Protein AF-A0A4Y7QEL9-F1 (afdb_monomer)

Mean predicted aligned error: 18.75 Å

InterPro domains:
  IPR011990 Tetratricopeptide-like helical domain superfamily [G3DSA:1.25.40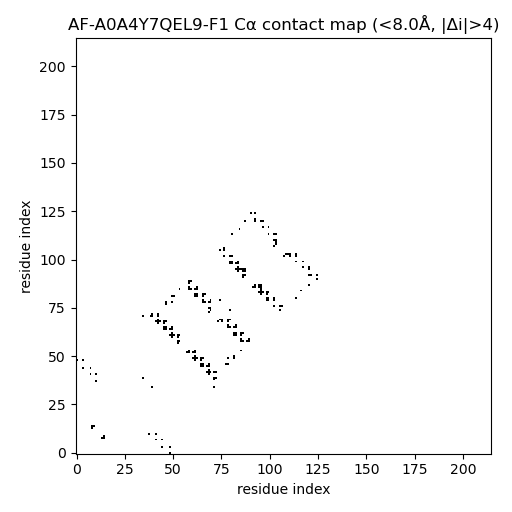.10] (1-140)
  IPR011990 Tetratricopeptide-like helical domain superfamily [SSF48452] (32-128)
  IPR019734 Tetratricopeptide repeat [PS50005] (43-76)
  IPR019734 Tetratricopeptide repeat [SM00028] (43-76)
  IPR019734 Tetratricopeptide repeat [SM00028] (77-110)
  IPR050754 Peptidyl-prolyl cis-trans isomerase FKBP4/5/8-like [PTHR46512] (2-151)

Solvent-accessible surface area (backbone atoms only — not comparable to full-atom values): 14065 Å² total; per-residue (Å²): 113,68,66,61,54,50,53,54,35,55,77,70,69,70,66,95,82,74,83,87,72,82,88,76,81,91,83,76,80,86,68,87,72,72,81,44,74,65,51,58,51,48,26,53,50,26,42,53,50,20,53,56,27,52,78,69,68,39,36,70,59,18,38,56,26,19,51,56,18,36,74,69,37,80,78,46,63,70,33,39,49,52,30,17,53,29,29,38,75,71,66,41,49,72,61,12,50,51,41,40,51,55,37,32,75,75,38,64,87,53,30,69,65,49,50,54,52,50,51,53,43,52,52,52,51,52,51,53,48,52,52,49,53,51,52,50,51,52,52,56,53,55,52,53,54,70,76,54,75,87,80,86,79,84,83,89,83,84,87,86,89,90,85,85,89,90,86,86,87,87,81,91,83,84,91,77,89,86,90,82,85,83,87,79,88,78,85,88,81,87,82,85,84,82,87,80,90,77,91,84,88,87,89,86,90,85,88,80,87,83,88,84,86,87,134

Radius of gyration: 33.24 Å; Cα contacts (8 Å, |Δi|>4): 121; chains: 1; bounding box: 112×67×90 Å

Nearest PDB structures (foldseek):
  1ihg-assembly1_A  TM=9.458E-01  e=4.425E-05  Bos taurus
  1kt1-assembly1_A  TM=7.837E-01  e=1.335E-05  Saimiri boliviensis
  8ffv-assembly1_D  TM=6.930E-01  e=2.768E-05  Homo sapiens
  3rkv-assembly1_A  TM=8.363E-01  e=2.344E-04  Caenorhabditis elegans
  1p5q-assembly1_A  TM=6.653E-01  e=4.911E-05  Homo sapiens

pLDDT: mean 71.26, std 22.73, range [32.03, 96.25]

Organism: NCBI:txid50990

Sequence (215 aa):
MRCYHESLLYFRGVHKTQPMAPSVPEGTTPPEKKKTELEELMEKVYSNLSMCHMKKKNWERVIECTDRALGINPNNEKAIFRKGKAQGELGFFEKAEKTLKEAIEKHPAEAPAINQELERIRQKEKEVKKKHDSKMRGFLSREKDILQPESKASHSDTAPAEKPEPAKIEEVGSDNEEDKSPVKETKHEEAKIEEVDDDDEKDAPGSSSKSAIPV

Foldseek 3Di:
DVVLVVLVCVLVVNDDDDPDDDDDDDDDDDDPDPLPVSLVVLLVSLLVVLVVCVVVLVLVSNLVSLVSSCVSPVLPLSSLLSNLLSCLSVVVLVVSLVSLVVSCVSPVPCNVVSVVSNVVSVVVNVVVVVVVVVVVVVVVVVVVCVVPVPDDDDDDDDDDDDDDDDDDDDDDDDDDDDDDDDDDDDDDDDDDDDDDDDDDDDDDDDDDDDDDDDD

Structure (mmCIF, N/CA/C/O backbone):
data_AF-A0A4Y7QEL9-F1
#
_entry.id   AF-A0A4Y7QEL9-F1
#
loop_
_atom_site.group_PDB
_atom_site.id
_atom_site.type_symbol
_atom_site.label_atom_id
_atom_site.label_alt_id
_atom_site.label_comp_id
_atom_site.label_asym_id
_atom_site.label_entity_id
_atom_site.label_seq_id
_atom_site.pdbx_PDB_ins_code
_atom_site.Cartn_x
_atom_site.Cartn_y
_atom_site.Cartn_z
_atom_site.occupancy
_atom_site.B_iso_or_equiv
_atom_site.auth_seq_id
_atom_site.auth_comp_id
_atom_site.auth_asym_id
_atom_site.auth_atom_id
_atom_site.pdbx_PDB_model_num
ATOM 1 N N . MET A 1 1 ? -2.674 11.970 -16.503 1.00 67.50 1 MET A N 1
ATOM 2 C CA . MET A 1 1 ? -3.061 10.540 -16.624 1.00 67.50 1 MET A CA 1
ATOM 3 C C . MET A 1 1 ? -3.026 10.023 -18.060 1.00 67.50 1 MET A C 1
ATOM 5 O O . MET A 1 1 ? -2.579 8.899 -18.233 1.00 67.50 1 MET A O 1
ATOM 9 N N . ARG A 1 2 ? -3.439 10.805 -19.07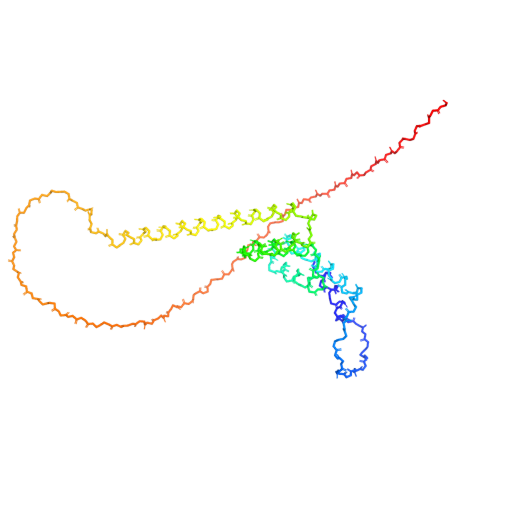6 1.00 74.44 2 ARG A N 1
ATOM 10 C CA . ARG A 1 2 ? -3.381 10.380 -20.491 1.00 74.44 2 ARG A CA 1
ATOM 11 C C . ARG A 1 2 ? -1.964 9.986 -20.942 1.00 74.44 2 ARG A C 1
ATOM 13 O O . ARG A 1 2 ? -1.805 8.904 -21.484 1.00 74.44 2 ARG A O 1
ATOM 20 N N . CYS A 1 3 ? -0.943 10.764 -20.572 1.00 72.44 3 CYS A N 1
ATOM 21 C CA . CYS A 1 3 ? 0.448 10.488 -20.956 1.00 72.44 3 CYS A CA 1
ATOM 22 C C . CYS A 1 3 ? 0.976 9.143 -20.423 1.00 72.44 3 CYS A C 1
ATOM 24 O O . CYS A 1 3 ? 1.604 8.407 -21.166 1.00 72.44 3 CYS A O 1
ATOM 26 N N . TYR A 1 4 ? 0.668 8.767 -19.172 1.00 78.75 4 TYR A N 1
ATOM 27 C CA . TYR A 1 4 ? 1.084 7.465 -18.622 1.00 78.75 4 TYR A CA 1
ATOM 28 C C . TYR A 1 4 ? 0.407 6.288 -19.326 1.00 78.75 4 TYR A C 1
ATOM 30 O O . TYR A 1 4 ? 1.036 5.260 -19.552 1.00 78.75 4 TYR A O 1
ATOM 38 N N . HIS A 1 5 ? -0.876 6.432 -19.665 1.00 76.88 5 HIS A N 1
ATOM 39 C CA . HIS A 1 5 ? -1.593 5.412 -20.421 1.00 76.88 5 HIS A CA 1
ATOM 40 C C . HIS A 1 5 ? -0.990 5.243 -21.818 1.00 76.88 5 HIS A C 1
ATOM 42 O O . HIS A 1 5 ? -0.735 4.118 -22.230 1.00 76.88 5 HIS A O 1
ATOM 48 N N . GLU A 1 6 ? -0.685 6.349 -22.495 1.00 76.12 6 GLU A N 1
ATOM 49 C CA . GLU A 1 6 ? -0.022 6.341 -23.798 1.00 76.12 6 GLU A CA 1
ATOM 50 C C . GLU A 1 6 ? 1.367 5.691 -23.722 1.00 76.12 6 GLU A C 1
ATOM 52 O O . GLU A 1 6 ? 1.647 4.772 -24.485 1.00 76.12 6 GLU A O 1
ATOM 57 N N . SER A 1 7 ? 2.199 6.056 -22.736 1.00 76.75 7 SER A N 1
ATOM 58 C CA . SER A 1 7 ? 3.502 5.413 -22.498 1.00 76.75 7 SER A CA 1
ATOM 59 C C . SER A 1 7 ? 3.374 3.898 -22.314 1.00 76.75 7 SER A C 1
ATOM 61 O O . SER A 1 7 ? 4.128 3.137 -22.913 1.00 76.75 7 SER A O 1
ATOM 63 N N . LEU A 1 8 ? 2.385 3.437 -21.541 1.00 79.00 8 LEU A N 1
ATOM 64 C CA . LEU A 1 8 ? 2.128 2.005 -21.365 1.00 79.00 8 LEU A CA 1
ATOM 65 C C . LEU A 1 8 ? 1.663 1.321 -22.658 1.00 79.00 8 LEU A C 1
ATOM 67 O O . LEU A 1 8 ? 1.984 0.152 -22.863 1.00 79.00 8 LEU A O 1
ATOM 71 N N . LEU A 1 9 ? 0.923 2.018 -23.525 1.00 76.19 9 LEU A N 1
ATOM 72 C CA . LEU A 1 9 ? 0.535 1.505 -24.841 1.00 76.19 9 LEU A CA 1
ATOM 73 C C . LEU A 1 9 ? 1.734 1.402 -25.789 1.00 76.19 9 LEU A C 1
ATOM 75 O O . LEU A 1 9 ? 1.837 0.397 -26.492 1.00 76.19 9 LEU A O 1
ATOM 79 N N . TYR A 1 10 ? 2.656 2.372 -25.774 1.00 73.38 10 TYR A N 1
ATOM 80 C CA . TYR A 1 10 ? 3.913 2.290 -26.530 1.00 73.38 10 TYR A CA 1
ATOM 81 C C . TYR A 1 10 ? 4.748 1.096 -26.080 1.00 73.38 10 TYR A C 1
ATOM 83 O O . TYR A 1 10 ? 5.203 0.316 -26.911 1.00 73.38 10 TYR A O 1
ATOM 91 N N . PHE A 1 11 ? 4.873 0.887 -24.769 1.00 72.56 11 PHE A N 1
ATOM 92 C CA . PHE A 1 11 ? 5.611 -0.256 -24.234 1.00 72.56 11 PHE A CA 1
ATOM 93 C C . PHE A 1 11 ? 4.941 -1.606 -24.521 1.00 72.56 11 PHE A C 1
ATOM 95 O O . PHE A 1 11 ? 5.620 -2.622 -24.611 1.00 72.56 11 PHE A O 1
ATOM 102 N N . ARG A 1 12 ? 3.615 -1.625 -24.708 1.00 72.56 12 ARG A N 1
ATOM 103 C CA . ARG A 1 12 ? 2.858 -2.809 -25.148 1.00 72.56 12 ARG A CA 1
ATOM 104 C C . ARG A 1 12 ? 2.785 -2.961 -26.674 1.00 72.56 12 ARG A C 1
ATOM 106 O O . ARG A 1 12 ? 2.207 -3.938 -27.136 1.00 72.56 12 ARG A O 1
ATOM 113 N N . GLY A 1 13 ? 3.347 -2.022 -27.441 1.00 71.69 13 GLY A N 1
ATOM 114 C CA . GLY A 1 13 ? 3.420 -2.077 -28.904 1.00 71.69 13 GLY A CA 1
ATOM 115 C C . GLY A 1 13 ? 2.126 -1.723 -29.652 1.00 71.69 13 GLY A C 1
ATOM 116 O O . GLY A 1 13 ? 1.961 -2.142 -30.790 1.00 71.69 13 GLY A O 1
ATOM 117 N N . VAL A 1 14 ? 1.188 -0.983 -29.043 1.00 63.25 14 VAL A N 1
ATOM 118 C CA . VAL A 1 14 ? -0.194 -0.842 -29.567 1.00 63.25 14 VAL A CA 1
ATOM 119 C C . VAL A 1 14 ? -0.449 0.453 -30.367 1.00 63.25 14 VAL A C 1
ATOM 121 O O . VAL A 1 14 ? -1.546 0.640 -30.890 1.00 63.25 14 VAL A O 1
ATOM 124 N N . HIS A 1 15 ? 0.513 1.371 -30.521 1.00 54.62 15 HIS A N 1
ATOM 125 C CA . HIS A 1 15 ? 0.230 2.649 -31.199 1.00 54.62 15 HIS A CA 1
ATOM 126 C C . HIS A 1 15 ? 0.423 2.625 -32.729 1.00 54.62 15 HIS A C 1
ATOM 128 O O . HIS A 1 15 ? 1.399 2.095 -33.257 1.00 54.62 15 HIS A O 1
ATOM 134 N N . LYS A 1 16 ? -0.550 3.228 -33.432 1.00 58.78 16 LYS A N 1
ATOM 135 C CA . LYS A 1 16 ? -0.689 3.341 -34.895 1.00 58.78 16 LYS A CA 1
ATOM 136 C C . LYS A 1 16 ? 0.549 3.964 -35.555 1.00 58.78 16 LYS A C 1
ATOM 138 O O . LYS A 1 16 ? 0.694 5.175 -35.496 1.00 58.78 16 LYS A O 1
ATOM 143 N N . THR A 1 17 ? 1.376 3.121 -36.176 1.00 51.66 17 THR A N 1
ATOM 144 C CA . THR A 1 17 ? 1.962 3.196 -37.537 1.00 51.66 17 THR A CA 1
ATOM 145 C C . THR A 1 17 ? 3.200 2.293 -37.585 1.00 51.66 17 THR A C 1
ATOM 147 O O . THR A 1 17 ? 4.325 2.755 -37.421 1.00 51.66 17 THR A O 1
ATOM 150 N N . GLN A 1 18 ? 2.999 1.000 -37.836 1.00 47.41 18 GLN A N 1
ATOM 151 C CA . GLN A 1 18 ? 3.997 0.142 -38.479 1.00 47.41 18 GLN A CA 1
ATOM 152 C C . GLN A 1 18 ? 3.262 -0.782 -39.461 1.00 47.41 18 GLN A C 1
ATOM 154 O O . GLN A 1 18 ? 2.186 -1.279 -39.115 1.00 47.41 18 GLN A O 1
ATOM 159 N N . PRO A 1 19 ? 3.771 -0.977 -40.692 1.00 49.28 19 PRO A N 1
ATOM 160 C CA . PRO A 1 19 ? 3.176 -1.919 -41.629 1.00 49.28 19 PRO A CA 1
ATOM 161 C C . PRO A 1 19 ? 3.280 -3.333 -41.050 1.00 49.28 19 PRO A C 1
ATOM 163 O O . PRO A 1 19 ? 4.302 -3.696 -40.471 1.00 49.28 19 PRO A O 1
ATOM 166 N N . MET A 1 20 ? 2.203 -4.108 -41.190 1.00 47.19 20 MET A N 1
ATOM 167 C CA . MET A 1 20 ? 2.120 -5.499 -40.742 1.00 47.19 20 MET A CA 1
ATOM 168 C C . MET A 1 20 ? 3.315 -6.299 -41.278 1.00 47.19 20 MET A C 1
ATOM 170 O O . MET A 1 20 ? 3.403 -6.562 -42.476 1.00 47.19 20 MET A O 1
ATOM 174 N N . ALA A 1 21 ? 4.228 -6.688 -40.389 1.00 53.06 21 ALA A N 1
ATOM 175 C CA . ALA A 1 21 ? 5.194 -7.741 -40.665 1.00 53.06 21 ALA A CA 1
ATOM 176 C C . ALA A 1 21 ? 4.498 -9.109 -40.503 1.00 53.06 21 ALA A C 1
ATOM 178 O O . ALA A 1 21 ? 3.613 -9.240 -39.650 1.00 53.06 21 ALA A O 1
ATOM 179 N N . PRO A 1 22 ? 4.838 -10.114 -41.329 1.00 51.66 22 PRO A N 1
ATOM 180 C CA . PRO A 1 22 ? 4.105 -11.371 -41.389 1.00 51.66 22 PRO A CA 1
ATOM 181 C C . PRO A 1 22 ? 4.234 -12.180 -40.094 1.00 51.66 22 PRO A C 1
ATOM 183 O O . PRO A 1 22 ? 5.268 -12.181 -39.427 1.00 51.66 22 PRO A O 1
ATOM 186 N N . SER A 1 23 ? 3.146 -12.878 -39.776 1.00 54.81 23 SER A N 1
ATOM 187 C CA . SER A 1 23 ? 2.957 -13.767 -38.631 1.00 54.81 23 SER A CA 1
ATOM 188 C C . SER A 1 23 ? 4.101 -14.771 -38.467 1.00 54.81 23 SER A C 1
ATOM 190 O O . SER A 1 23 ? 4.283 -15.656 -39.305 1.00 54.81 23 SER A O 1
ATOM 192 N N . VAL A 1 24 ? 4.827 -14.663 -37.356 1.00 53.09 24 VAL A N 1
ATOM 193 C CA . VAL A 1 24 ? 5.752 -15.698 -36.878 1.00 53.09 24 VAL A CA 1
ATOM 194 C C . VAL A 1 24 ? 4.934 -16.714 -36.063 1.00 53.09 24 VAL A C 1
ATOM 196 O O . VAL A 1 24 ? 4.106 -16.281 -35.257 1.00 53.09 24 VAL A O 1
ATOM 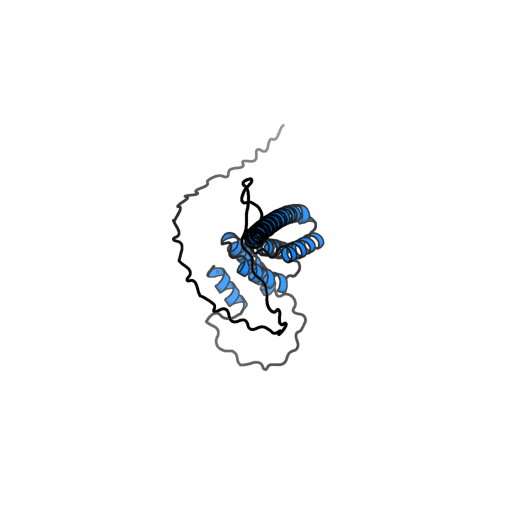199 N N . PRO A 1 25 ? 5.094 -18.034 -36.276 1.00 49.06 25 PRO A N 1
ATOM 200 C CA . PRO A 1 25 ? 4.234 -19.039 -35.661 1.00 49.06 25 PRO A CA 1
ATOM 201 C C . PRO A 1 25 ? 4.492 -19.183 -34.157 1.00 49.06 25 PRO A C 1
ATOM 203 O O . PRO A 1 25 ? 5.627 -19.102 -33.684 1.00 49.06 25 PRO A O 1
ATOM 206 N N . GLU A 1 26 ? 3.404 -19.422 -33.424 1.00 48.41 26 GLU A N 1
ATOM 207 C CA . GLU A 1 26 ? 3.377 -19.798 -32.013 1.00 48.41 26 GLU A CA 1
ATOM 208 C C . GLU A 1 26 ? 4.255 -21.025 -31.753 1.00 48.41 26 GLU A C 1
ATOM 210 O O . GLU A 1 26 ? 4.076 -22.079 -32.361 1.00 48.41 26 GLU A O 1
ATOM 215 N N . GLY A 1 27 ? 5.194 -20.893 -30.817 1.00 53.03 27 GLY A N 1
ATOM 216 C CA . GLY A 1 27 ? 6.022 -22.014 -30.385 1.00 53.03 27 GLY A CA 1
ATOM 217 C C . GLY A 1 27 ? 7.409 -21.602 -29.925 1.00 53.03 27 GLY A C 1
ATOM 218 O O . GLY A 1 27 ? 8.397 -22.010 -30.519 1.00 53.03 27 GLY A O 1
ATOM 219 N N . THR A 1 28 ? 7.510 -20.823 -28.849 1.00 37.41 28 THR A N 1
ATOM 220 C CA . THR A 1 28 ? 8.734 -20.795 -28.036 1.00 37.41 28 THR A CA 1
ATOM 221 C C . THR A 1 28 ? 8.368 -20.652 -26.562 1.00 37.41 28 THR A C 1
ATOM 223 O O . THR A 1 28 ? 7.769 -19.676 -26.120 1.00 37.41 28 THR A O 1
ATOM 226 N N . THR A 1 29 ? 8.709 -21.699 -25.817 1.00 48.06 29 THR A N 1
ATOM 227 C CA . THR A 1 29 ? 8.782 -21.779 -24.353 1.00 48.06 29 THR A CA 1
ATOM 228 C C . THR A 1 29 ? 9.433 -20.531 -23.749 1.00 48.06 29 THR A C 1
ATOM 230 O O . THR A 1 29 ? 10.351 -20.014 -24.383 1.00 48.06 29 THR A O 1
ATOM 233 N N . PRO A 1 30 ? 9.054 -20.063 -22.541 1.00 46.75 30 PRO A N 1
ATOM 234 C CA . PRO A 1 30 ? 9.591 -18.822 -21.988 1.00 46.75 30 PRO A CA 1
ATOM 235 C C . PRO A 1 30 ? 11.090 -18.985 -21.689 1.00 46.75 30 PRO A C 1
ATOM 237 O O . PRO A 1 30 ? 11.429 -19.747 -20.782 1.00 46.75 30 PRO A O 1
ATOM 240 N N . PRO A 1 31 ? 12.007 -18.301 -22.397 1.00 47.09 31 PRO A N 1
ATOM 241 C CA . PRO A 1 31 ? 13.353 -18.142 -21.874 1.00 47.09 31 PRO A CA 1
ATOM 242 C C . PRO A 1 31 ? 13.271 -17.162 -20.696 1.00 47.09 31 PRO A C 1
ATOM 244 O O . PRO A 1 31 ? 12.486 -16.211 -20.752 1.00 47.09 31 PRO A O 1
ATOM 247 N N . GLU A 1 32 ? 14.043 -17.382 -19.628 1.00 52.06 32 GLU A N 1
ATOM 248 C CA . GLU A 1 32 ? 14.203 -16.410 -18.538 1.00 52.06 32 GLU A CA 1
ATOM 249 C C . GLU A 1 32 ? 14.484 -15.029 -19.141 1.00 52.06 32 GLU A C 1
ATOM 251 O O . GLU A 1 32 ? 15.550 -14.767 -19.707 1.00 52.06 32 GLU A O 1
ATOM 256 N N . LYS A 1 33 ? 13.473 -14.158 -19.099 1.00 56.53 33 LYS A N 1
ATOM 257 C CA . LYS A 1 33 ? 13.547 -12.836 -19.704 1.00 56.53 33 LYS A CA 1
ATOM 25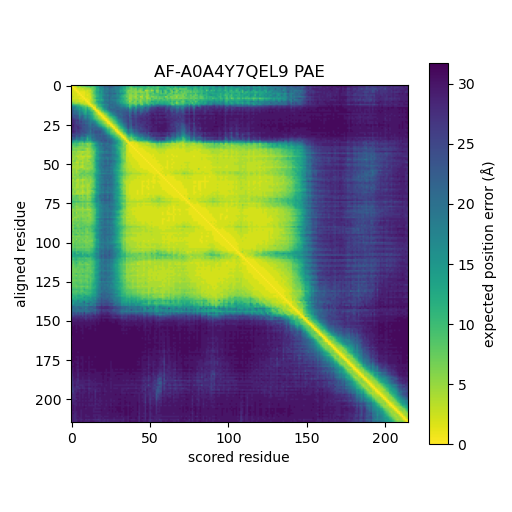8 C C . LYS A 1 33 ? 14.562 -12.043 -18.899 1.00 56.53 33 LYS A C 1
ATOM 260 O O . LYS A 1 33 ? 14.295 -11.665 -17.760 1.00 56.53 33 LYS A O 1
ATOM 265 N N . LYS A 1 34 ? 15.729 -11.773 -19.490 1.00 53.16 34 LYS A N 1
ATOM 266 C CA . LYS A 1 34 ? 16.561 -10.647 -19.059 1.00 53.16 34 LYS A CA 1
ATOM 267 C C . LYS A 1 34 ? 15.622 -9.450 -18.971 1.00 53.16 34 LYS A C 1
ATOM 269 O O . LYS A 1 34 ? 15.007 -9.119 -19.990 1.00 53.16 34 LYS A O 1
ATOM 274 N N . LYS A 1 35 ? 15.469 -8.872 -17.772 1.00 58.44 35 LYS A N 1
ATOM 275 C CA . LYS A 1 35 ? 14.627 -7.688 -17.582 1.00 58.44 35 LYS A CA 1
ATOM 276 C C . LYS A 1 35 ? 15.064 -6.672 -18.613 1.00 58.44 35 LYS A C 1
ATOM 278 O O . LYS A 1 35 ? 16.207 -6.223 -18.609 1.00 58.44 35 LYS A O 1
ATOM 283 N N . THR A 1 36 ? 14.205 -6.449 -19.593 1.00 74.81 36 THR A N 1
ATOM 284 C CA . THR A 1 36 ? 14.554 -5.577 -20.708 1.00 74.81 36 THR A CA 1
ATOM 285 C C . THR A 1 36 ? 14.526 -4.153 -20.159 1.00 74.81 36 THR A C 1
ATOM 287 O O . THR A 1 36 ? 13.714 -3.871 -19.280 1.00 74.81 36 THR A O 1
ATOM 290 N N . GLU A 1 37 ? 15.359 -3.239 -20.657 1.00 75.25 37 GLU A N 1
ATOM 291 C CA . GLU A 1 37 ? 15.331 -1.817 -20.247 1.00 75.25 37 GLU A CA 1
ATOM 292 C C . GLU A 1 37 ? 13.900 -1.237 -20.277 1.00 75.25 37 GLU A C 1
ATOM 294 O O . GLU A 1 37 ? 13.505 -0.411 -19.454 1.00 75.25 37 GLU A O 1
ATOM 299 N N . LEU A 1 38 ? 13.085 -1.763 -21.196 1.00 78.50 38 LEU A N 1
ATOM 300 C CA . LEU A 1 38 ? 11.653 -1.536 -21.304 1.00 78.50 38 LEU A CA 1
ATOM 301 C C . LEU A 1 38 ? 10.862 -1.907 -20.038 1.00 78.50 38 LEU A C 1
ATOM 303 O O . LEU A 1 38 ? 10.038 -1.121 -19.578 1.00 78.50 38 LEU A O 1
ATOM 307 N N . GLU A 1 39 ? 11.089 -3.091 -19.473 1.00 82.69 39 GLU A N 1
ATOM 308 C CA . GLU A 1 39 ? 10.408 -3.564 -18.266 1.00 82.69 39 GLU A CA 1
ATOM 309 C C . GLU A 1 39 ? 10.802 -2.709 -17.055 1.00 82.69 39 GLU A C 1
ATOM 311 O O . GLU A 1 39 ? 9.940 -2.300 -16.278 1.00 82.69 39 GLU A O 1
ATOM 316 N N . GLU A 1 40 ? 12.077 -2.339 -16.934 1.00 85.06 40 GLU A N 1
ATOM 317 C CA . GLU A 1 40 ? 12.529 -1.416 -15.887 1.00 85.06 40 GLU A CA 1
ATOM 318 C C . GLU A 1 40 ? 11.872 -0.035 -16.009 1.00 85.06 40 GLU A C 1
ATOM 320 O O . GLU A 1 40 ? 11.473 0.572 -15.012 1.00 85.06 40 GLU A O 1
ATOM 325 N N . LEU A 1 41 ? 11.709 0.475 -17.232 1.00 86.81 41 LEU A N 1
ATOM 326 C CA . LEU A 1 41 ? 11.014 1.738 -17.459 1.00 86.81 41 LEU A CA 1
ATOM 327 C C . LEU A 1 41 ? 9.510 1.621 -17.171 1.00 86.81 41 LEU A C 1
ATOM 329 O O . LEU A 1 41 ? 8.921 2.528 -16.577 1.00 86.81 41 LEU A O 1
ATOM 333 N N . MET A 1 42 ? 8.891 0.492 -17.527 1.00 87.69 42 MET A N 1
ATOM 334 C CA . MET A 1 42 ? 7.500 0.189 -17.186 1.00 87.69 42 MET A CA 1
ATOM 335 C C . MET A 1 42 ? 7.286 0.157 -15.672 1.00 87.69 42 MET A C 1
ATOM 337 O O . MET A 1 42 ? 6.303 0.717 -15.188 1.00 87.69 42 MET A O 1
ATOM 341 N N . GLU A 1 43 ? 8.200 -0.450 -14.917 1.00 90.81 43 GLU A N 1
ATOM 342 C CA . GLU A 1 43 ? 8.162 -0.473 -13.455 1.00 90.81 43 GLU A CA 1
ATOM 343 C C . GLU A 1 43 ? 8.165 0.944 -12.866 1.00 90.81 43 GLU A C 1
ATOM 345 O O . GLU A 1 43 ? 7.289 1.281 -12.060 1.00 90.81 43 GLU A O 1
ATOM 350 N N . LYS A 1 44 ? 9.060 1.815 -13.346 1.00 90.94 44 LYS A N 1
ATOM 351 C CA . LYS A 1 44 ? 9.115 3.226 -12.935 1.00 90.94 44 LYS A CA 1
ATOM 352 C C . LYS A 1 44 ? 7.821 3.963 -13.273 1.00 90.94 44 LYS A C 1
ATOM 354 O O . LYS A 1 44 ? 7.307 4.719 -12.446 1.00 90.94 44 LYS A O 1
ATOM 359 N N . VAL A 1 45 ? 7.257 3.721 -14.458 1.00 91.56 45 VAL A N 1
ATOM 360 C CA . VAL A 1 45 ? 5.981 4.316 -14.878 1.00 91.56 45 VAL A CA 1
ATOM 361 C C . VAL A 1 45 ? 4.830 3.865 -13.982 1.00 91.56 45 VAL A C 1
ATOM 363 O O . VAL A 1 45 ? 4.084 4.716 -13.499 1.00 91.56 45 VAL A O 1
ATOM 366 N N . TYR A 1 46 ? 4.698 2.569 -13.693 1.00 94.06 46 TYR A N 1
ATOM 367 C CA . TYR A 1 46 ? 3.670 2.068 -12.776 1.00 94.06 46 TYR A CA 1
ATOM 368 C C . TYR A 1 46 ? 3.857 2.598 -11.352 1.00 94.06 46 TYR A C 1
ATOM 370 O O . TYR A 1 46 ? 2.883 2.982 -10.699 1.00 94.06 46 TYR A O 1
ATOM 378 N N . SER A 1 47 ? 5.105 2.699 -10.891 1.00 93.88 47 SER A N 1
ATOM 379 C CA . SER A 1 47 ? 5.447 3.304 -9.606 1.00 93.88 47 SER A CA 1
ATOM 380 C C . SER A 1 47 ? 4.977 4.765 -9.550 1.00 93.88 47 SER A C 1
ATOM 382 O O . SER A 1 47 ? 4.234 5.141 -8.642 1.00 93.88 47 SER A O 1
ATOM 384 N N . ASN A 1 48 ? 5.289 5.583 -10.554 1.00 93.12 48 ASN A N 1
ATOM 385 C CA . ASN A 1 48 ? 4.851 6.982 -10.606 1.00 93.12 48 ASN A CA 1
ATOM 386 C C . ASN A 1 48 ? 3.328 7.118 -10.753 1.00 93.12 48 ASN A C 1
ATOM 388 O O . ASN A 1 48 ? 2.707 7.940 -10.075 1.00 93.12 48 ASN A O 1
ATOM 392 N N . LEU A 1 49 ? 2.702 6.264 -11.565 1.00 94.06 49 LEU A N 1
ATOM 393 C CA . LEU A 1 49 ? 1.253 6.228 -11.743 1.00 94.06 49 LEU A CA 1
ATOM 394 C C . LEU A 1 49 ? 0.526 5.897 -10.431 1.00 94.06 49 LEU A C 1
ATOM 396 O O . LEU A 1 49 ? -0.480 6.533 -10.109 1.00 94.06 49 LEU A O 1
ATOM 400 N N . SER A 1 50 ? 1.066 4.969 -9.632 1.00 94.81 50 SER A N 1
ATOM 401 C CA . SER A 1 50 ? 0.528 4.650 -8.305 1.00 94.81 50 SER A CA 1
ATOM 402 C C . SER A 1 50 ? 0.533 5.876 -7.384 1.00 94.81 50 SER A C 1
ATOM 404 O O . SER A 1 50 ? -0.457 6.146 -6.708 1.00 94.81 50 SER A O 1
ATOM 406 N N . MET A 1 51 ? 1.586 6.699 -7.429 1.00 93.69 51 MET A N 1
ATOM 407 C CA . MET A 1 51 ? 1.671 7.934 -6.645 1.00 93.69 51 MET A CA 1
ATOM 408 C C . MET A 1 51 ? 0.638 8.973 -7.098 1.00 93.69 51 MET A C 1
ATOM 410 O O . MET A 1 51 ? 0.021 9.637 -6.264 1.00 93.69 51 MET A O 1
ATOM 414 N N . CYS A 1 52 ? 0.391 9.087 -8.406 1.00 94.25 52 CYS A N 1
ATOM 415 C CA . CYS A 1 52 ? -0.696 9.918 -8.921 1.00 94.25 52 CYS A CA 1
ATOM 416 C C . CYS A 1 52 ? -2.059 9.437 -8.406 1.00 94.25 52 CYS A C 1
ATOM 418 O O . CYS A 1 52 ? -2.872 10.254 -7.982 1.00 94.25 52 CYS A O 1
ATOM 420 N N . HIS A 1 53 ? -2.312 8.126 -8.399 1.00 94.94 53 HIS A N 1
ATOM 421 C CA . HIS A 1 53 ? -3.556 7.570 -7.861 1.00 94.94 53 HIS A CA 1
ATOM 422 C C . HIS A 1 53 ? -3.702 7.763 -6.349 1.00 94.94 53 HIS A C 1
ATOM 424 O O . HIS A 1 53 ? -4.810 8.047 -5.900 1.00 94.94 53 HIS A O 1
ATOM 430 N N . MET A 1 54 ? -2.606 7.711 -5.585 1.00 94.50 54 MET A N 1
ATOM 431 C CA . MET A 1 54 ? -2.620 8.023 -4.153 1.00 94.50 54 MET A CA 1
ATOM 432 C C . MET A 1 54 ? -3.063 9.460 -3.881 1.00 94.50 54 MET A C 1
ATOM 434 O O . MET A 1 54 ? -3.899 9.681 -3.011 1.00 94.50 54 MET A O 1
ATOM 438 N N . LYS A 1 55 ? -2.558 10.437 -4.650 1.00 93.75 55 LYS A N 1
ATOM 439 C CA . LYS A 1 55 ? -2.994 11.841 -4.524 1.00 93.75 55 LYS A CA 1
ATOM 440 C C . LYS A 1 55 ? -4.487 12.004 -4.818 1.00 93.75 55 LYS A C 1
ATOM 442 O O . LYS A 1 55 ? -5.154 12.804 -4.175 1.00 93.75 55 LYS A O 1
ATOM 447 N N . LYS A 1 56 ? -5.017 11.207 -5.750 1.00 94.12 56 LYS A N 1
ATOM 448 C CA . LYS A 1 56 ? -6.448 11.178 -6.092 1.00 94.12 56 LYS A CA 1
ATOM 449 C C . LYS A 1 56 ? -7.293 10.319 -5.139 1.00 94.12 56 LYS A C 1
ATOM 451 O O . LYS A 1 56 ? -8.489 10.223 -5.360 1.00 94.12 56 LYS A O 1
ATOM 456 N N . LYS A 1 57 ? -6.694 9.694 -4.113 1.00 93.56 57 LYS A N 1
ATOM 457 C CA . LYS A 1 57 ? -7.343 8.756 -3.174 1.00 93.56 57 LYS A CA 1
ATOM 458 C C . LYS A 1 57 ? -8.009 7.542 -3.849 1.00 93.56 57 LYS A C 1
ATOM 460 O O . LYS A 1 57 ? -8.893 6.915 -3.277 1.00 93.56 57 LYS A O 1
ATOM 465 N N . ASN A 1 58 ? -7.555 7.163 -5.045 1.00 95.12 58 ASN A N 1
ATOM 466 C CA . ASN A 1 58 ? -8.070 5.996 -5.769 1.00 95.12 58 ASN A CA 1
ATOM 467 C C . ASN A 1 58 ? -7.300 4.735 -5.356 1.00 95.12 58 ASN A C 1
ATOM 469 O O . ASN A 1 58 ? -6.486 4.229 -6.131 1.00 95.12 58 ASN A O 1
ATOM 473 N N . TRP A 1 59 ? -7.523 4.254 -4.134 1.00 95.56 59 TRP A N 1
ATOM 474 C CA . TRP A 1 59 ? -6.705 3.211 -3.502 1.00 95.56 59 TRP A CA 1
ATOM 475 C C . TRP A 1 59 ? -6.694 1.873 -4.250 1.00 95.56 59 TRP A C 1
ATOM 477 O O . TRP A 1 59 ? -5.643 1.247 -4.351 1.00 95.56 59 TRP A O 1
ATOM 487 N N . GLU A 1 60 ? -7.810 1.469 -4.853 1.00 95.31 60 GLU A N 1
ATOM 488 C CA . GLU A 1 60 ? -7.893 0.236 -5.653 1.00 95.31 60 GLU A CA 1
ATOM 489 C C . GLU A 1 60 ? -6.918 0.265 -6.836 1.00 95.31 60 GLU A C 1
ATOM 491 O O . GLU A 1 60 ? -6.106 -0.641 -7.019 1.00 95.31 60 GLU A O 1
ATOM 496 N N . ARG A 1 61 ? -6.897 1.378 -7.582 1.00 94.69 61 ARG A N 1
ATOM 497 C CA . ARG A 1 61 ? -5.950 1.563 -8.690 1.00 94.69 61 ARG A CA 1
ATOM 498 C C . ARG A 1 61 ? -4.508 1.686 -8.221 1.00 94.69 61 ARG A C 1
ATOM 500 O O . ARG A 1 61 ? -3.607 1.342 -8.982 1.00 94.69 61 ARG A O 1
ATOM 507 N N . VAL A 1 62 ? -4.269 2.179 -7.001 1.00 96.25 62 VAL A N 1
ATOM 508 C CA . VAL A 1 62 ? -2.919 2.162 -6.417 1.00 96.25 62 VAL A CA 1
ATOM 509 C C . VAL A 1 62 ? -2.443 0.721 -6.298 1.00 96.25 62 VAL A C 1
ATOM 511 O O . VAL A 1 62 ? -1.345 0.446 -6.764 1.00 96.25 62 VAL A O 1
ATOM 514 N N . ILE A 1 63 ? -3.274 -0.178 -5.760 1.00 95.88 63 ILE A N 1
ATOM 515 C CA . ILE A 1 63 ? -2.944 -1.603 -5.616 1.00 95.88 63 ILE A CA 1
ATOM 516 C C . ILE A 1 63 ? -2.693 -2.245 -6.981 1.00 95.88 63 ILE A C 1
ATOM 518 O O . ILE A 1 63 ? -1.671 -2.893 -7.161 1.00 95.88 63 ILE A O 1
ATOM 522 N N . GLU A 1 64 ? -3.545 -2.001 -7.979 1.00 95.31 64 GLU A N 1
ATOM 523 C CA . GLU A 1 64 ? -3.318 -2.541 -9.327 1.00 95.31 64 GLU A CA 1
ATOM 524 C C . GLU A 1 64 ? -1.992 -2.065 -9.941 1.00 95.31 64 GLU A C 1
ATOM 526 O O . GLU A 1 64 ? -1.264 -2.839 -10.567 1.00 95.31 64 GLU A O 1
ATOM 531 N N . CYS A 1 65 ? -1.671 -0.776 -9.790 1.00 94.12 65 CYS A N 1
ATOM 532 C CA . CYS A 1 65 ? -0.434 -0.211 -10.322 1.00 94.12 65 CYS A CA 1
ATOM 533 C C . CYS A 1 65 ? 0.789 -0.755 -9.580 1.00 94.12 65 CYS A C 1
ATOM 535 O O . CYS A 1 65 ? 1.789 -1.084 -10.218 1.00 94.12 65 CYS A O 1
ATOM 537 N N . THR A 1 66 ? 0.727 -0.861 -8.251 1.00 95.88 66 THR A N 1
ATOM 538 C CA . THR A 1 66 ? 1.832 -1.406 -7.459 1.00 95.88 66 THR A CA 1
ATOM 539 C C . THR A 1 66 ? 2.002 -2.900 -7.690 1.00 95.88 66 THR A C 1
ATOM 541 O O . THR A 1 66 ? 3.137 -3.336 -7.816 1.00 95.88 66 THR A O 1
ATOM 544 N N . ASP A 1 67 ? 0.933 -3.676 -7.861 1.00 95.31 67 ASP A N 1
ATOM 545 C CA . ASP A 1 67 ? 1.016 -5.103 -8.195 1.00 95.31 67 ASP A CA 1
ATOM 546 C C . ASP A 1 67 ? 1.685 -5.332 -9.553 1.00 95.31 67 ASP A C 1
ATOM 548 O O . ASP A 1 67 ? 2.551 -6.197 -9.678 1.00 95.31 67 ASP A O 1
ATOM 552 N N . ARG A 1 68 ? 1.373 -4.505 -10.559 1.00 92.94 68 ARG A N 1
ATOM 553 C CA . ARG A 1 68 ? 2.074 -4.543 -11.854 1.00 92.94 68 ARG A CA 1
ATOM 554 C C . ARG A 1 68 ? 3.545 -4.154 -11.726 1.00 92.94 68 ARG A C 1
ATOM 556 O O . ARG A 1 68 ? 4.388 -4.787 -12.354 1.00 92.94 68 ARG A O 1
ATOM 563 N N . ALA A 1 69 ? 3.863 -3.145 -10.913 1.00 93.31 69 ALA A N 1
ATOM 564 C CA . ALA A 1 69 ? 5.248 -2.757 -10.650 1.00 93.31 69 ALA A CA 1
ATOM 565 C C . ALA A 1 69 ? 6.025 -3.877 -9.936 1.00 93.31 69 ALA A C 1
ATOM 567 O O . ALA A 1 69 ? 7.153 -4.173 -10.318 1.00 93.31 69 ALA A O 1
ATOM 568 N N . LEU A 1 70 ? 5.409 -4.540 -8.953 1.00 92.50 70 LEU A N 1
ATOM 569 C CA . LEU A 1 70 ? 6.011 -5.638 -8.191 1.00 92.50 70 LEU A CA 1
ATOM 570 C C . LEU A 1 70 ? 6.142 -6.927 -9.005 1.00 92.50 70 LEU A C 1
ATOM 572 O O . LEU A 1 70 ? 7.095 -7.673 -8.795 1.00 92.50 70 LEU A O 1
ATOM 576 N N . GLY A 1 71 ? 5.240 -7.164 -9.961 1.00 90.44 71 GLY A N 1
ATOM 577 C CA . GLY A 1 71 ? 5.365 -8.260 -10.923 1.00 90.44 71 GLY A CA 1
ATOM 578 C C . GLY A 1 71 ? 6.599 -8.130 -11.820 1.00 90.44 71 GLY A C 1
ATOM 579 O O . GLY A 1 71 ? 7.162 -9.140 -12.229 1.00 90.44 71 GLY A O 1
ATOM 580 N N . ILE A 1 72 ? 7.052 -6.900 -12.085 1.00 89.25 72 ILE A N 1
ATOM 581 C CA . ILE A 1 72 ? 8.290 -6.631 -12.828 1.00 89.25 72 ILE A CA 1
ATOM 582 C C . ILE A 1 72 ? 9.497 -6.597 -11.880 1.00 89.25 72 ILE A C 1
ATOM 584 O O . ILE A 1 72 ? 10.528 -7.233 -12.119 1.00 89.25 72 ILE A O 1
ATOM 588 N N . ASN A 1 73 ? 9.392 -5.846 -10.783 1.00 89.38 73 ASN A N 1
ATOM 589 C CA . ASN A 1 73 ? 10.432 -5.724 -9.772 1.00 89.38 73 ASN A CA 1
ATOM 590 C C . ASN A 1 73 ? 9.888 -6.020 -8.365 1.00 89.38 73 ASN A C 1
ATOM 592 O O . ASN A 1 73 ? 9.392 -5.110 -7.694 1.00 89.38 73 ASN A O 1
ATOM 596 N N . PRO A 1 74 ? 10.060 -7.254 -7.858 1.00 89.81 74 PRO A N 1
ATOM 597 C CA . PRO A 1 74 ? 9.549 -7.644 -6.543 1.00 89.81 74 PRO A CA 1
ATOM 598 C C . PRO A 1 74 ? 10.270 -6.958 -5.370 1.00 89.81 74 PRO A C 1
ATOM 600 O O . PRO A 1 74 ? 9.837 -7.097 -4.221 1.00 89.81 74 PRO A O 1
ATOM 603 N N . ASN A 1 75 ? 11.354 -6.225 -5.647 1.00 88.88 75 ASN A N 1
ATOM 604 C CA . ASN A 1 75 ? 12.163 -5.514 -4.661 1.00 88.88 75 ASN A CA 1
ATOM 605 C C . ASN A 1 75 ? 11.951 -3.993 -4.691 1.00 88.88 75 ASN A C 1
ATOM 607 O O . ASN A 1 75 ? 12.665 -3.280 -3.997 1.00 88.88 75 ASN A O 1
ATOM 611 N N . ASN A 1 76 ? 10.982 -3.463 -5.447 1.00 90.50 76 ASN A N 1
ATOM 612 C CA . ASN A 1 76 ? 10.718 -2.022 -5.452 1.00 90.50 76 ASN A CA 1
ATOM 613 C C . ASN A 1 76 ? 10.109 -1.551 -4.119 1.00 90.50 76 ASN A C 1
ATOM 615 O O . ASN A 1 76 ? 8.904 -1.681 -3.900 1.00 90.50 76 ASN A O 1
ATOM 619 N N . GLU A 1 77 ? 10.926 -0.936 -3.261 1.00 90.81 77 GLU A N 1
ATOM 620 C CA . GLU A 1 77 ? 10.523 -0.474 -1.922 1.00 90.81 77 GLU A CA 1
ATOM 621 C C . GLU A 1 77 ? 9.334 0.494 -1.974 1.00 90.81 77 GLU A C 1
ATOM 623 O O . GLU A 1 77 ? 8.350 0.341 -1.246 1.00 90.81 77 GLU A O 1
ATOM 628 N N . LYS A 1 78 ? 9.373 1.451 -2.910 1.00 91.69 78 LYS A N 1
ATOM 629 C CA . LYS A 1 78 ? 8.317 2.458 -3.082 1.00 91.69 78 LYS A CA 1
ATOM 630 C C . LYS A 1 78 ? 6.993 1.805 -3.465 1.00 91.69 78 LYS A C 1
ATOM 632 O O . LYS A 1 78 ? 5.946 2.239 -2.993 1.00 91.69 78 LYS A O 1
ATOM 637 N N . ALA A 1 79 ? 7.011 0.780 -4.315 1.00 93.94 79 ALA A N 1
ATOM 638 C CA . ALA A 1 79 ? 5.797 0.075 -4.712 1.00 93.94 79 ALA A CA 1
ATOM 639 C C . ALA A 1 79 ? 5.201 -0.740 -3.550 1.00 93.94 79 ALA A C 1
ATOM 641 O O . ALA A 1 79 ? 3.990 -0.662 -3.334 1.00 93.94 79 ALA A O 1
ATOM 642 N N . ILE A 1 80 ? 6.028 -1.449 -2.767 1.00 93.88 80 ILE A N 1
ATOM 643 C CA . ILE A 1 80 ? 5.563 -2.221 -1.597 1.00 93.88 80 ILE A CA 1
ATOM 644 C C . ILE A 1 80 ? 4.963 -1.284 -0.541 1.00 93.88 80 ILE A C 1
ATOM 646 O O . ILE A 1 80 ? 3.839 -1.506 -0.088 1.00 93.88 80 ILE A O 1
ATOM 650 N N . PHE A 1 81 ? 5.657 -0.192 -0.205 1.00 93.69 81 PHE A N 1
ATOM 651 C CA . PHE A 1 81 ? 5.169 0.782 0.773 1.00 93.69 81 PHE A CA 1
ATOM 652 C C . PHE A 1 81 ? 3.826 1.396 0.354 1.00 93.69 81 PHE A C 1
ATOM 654 O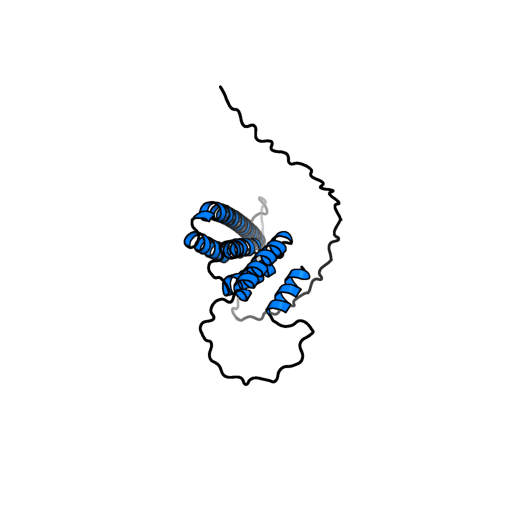 O . PHE A 1 81 ? 2.870 1.429 1.132 1.00 93.69 81 PHE A O 1
ATOM 661 N N . ARG A 1 82 ? 3.712 1.831 -0.909 1.00 94.69 82 ARG A N 1
ATOM 662 C CA . ARG A 1 82 ? 2.464 2.404 -1.442 1.00 94.69 82 ARG A CA 1
ATOM 663 C C . ARG A 1 82 ? 1.323 1.387 -1.473 1.00 94.69 82 ARG A C 1
ATOM 665 O O . ARG A 1 82 ? 0.184 1.769 -1.211 1.00 94.69 82 ARG A O 1
ATOM 672 N N . LYS A 1 83 ? 1.615 0.108 -1.746 1.00 95.31 83 LYS A N 1
ATOM 673 C CA . LYS A 1 83 ? 0.636 -0.988 -1.684 1.00 95.31 83 LYS A CA 1
ATOM 674 C C . LYS A 1 83 ? 0.100 -1.173 -0.265 1.00 95.31 83 LYS A C 1
ATOM 676 O O . LYS A 1 83 ? -1.114 -1.146 -0.084 1.00 95.31 83 LYS A O 1
ATOM 681 N N . GLY A 1 84 ? 0.985 -1.303 0.726 1.00 94.62 84 GLY A N 1
ATOM 682 C CA . GLY A 1 84 ? 0.591 -1.465 2.129 1.00 94.62 84 GLY A CA 1
ATOM 683 C C . GLY A 1 84 ? -0.246 -0.286 2.629 1.00 94.62 84 GLY A C 1
ATOM 684 O O . GLY A 1 84 ? -1.308 -0.473 3.219 1.00 94.62 84 GLY A O 1
ATOM 685 N N . LYS A 1 85 ? 0.154 0.940 2.278 1.00 94.56 85 LYS A N 1
ATOM 686 C CA . LYS A 1 85 ? -0.618 2.147 2.592 1.00 94.56 85 LYS A CA 1
ATOM 687 C C . LYS A 1 85 ? -2.012 2.150 1.960 1.00 94.56 85 LYS A C 1
ATOM 689 O O . LYS A 1 85 ? -2.992 2.425 2.646 1.00 94.56 85 LYS A O 1
ATOM 694 N N . ALA A 1 86 ? -2.124 1.813 0.675 1.00 96.19 86 ALA A N 1
ATOM 695 C CA . ALA A 1 86 ? -3.417 1.746 -0.007 1.00 96.19 86 ALA A CA 1
ATOM 696 C C . ALA A 1 86 ? -4.341 0.666 0.582 1.00 96.19 86 ALA A C 1
ATOM 698 O O . ALA A 1 86 ? -5.538 0.901 0.729 1.00 96.19 86 ALA A O 1
ATOM 699 N N . GLN A 1 87 ? -3.794 -0.490 0.971 1.00 96.00 87 GLN A N 1
ATOM 700 C CA . GLN A 1 87 ? -4.552 -1.543 1.655 1.00 96.00 87 GLN A CA 1
ATOM 701 C C . GLN A 1 87 ? -5.090 -1.073 3.013 1.00 96.00 87 GLN A C 1
ATOM 703 O O . GLN A 1 87 ? -6.242 -1.359 3.338 1.00 96.00 87 GLN A O 1
ATOM 708 N N . GLY A 1 88 ? -4.293 -0.316 3.773 1.00 94.81 88 GLY A N 1
ATOM 709 C CA . GLY A 1 88 ? -4.720 0.267 5.046 1.00 94.81 88 GLY A CA 1
ATOM 710 C C . GLY A 1 88 ? -5.855 1.283 4.888 1.00 94.81 88 GLY A C 1
ATOM 711 O O . GLY A 1 88 ? -6.766 1.316 5.711 1.00 94.81 88 GLY A O 1
ATOM 712 N N . GLU A 1 89 ? -5.846 2.075 3.814 1.00 94.06 89 GLU A N 1
ATOM 713 C CA . GLU A 1 89 ? -6.928 3.028 3.515 1.00 94.06 89 GLU A CA 1
ATOM 714 C C . GLU A 1 89 ? -8.213 2.352 3.009 1.00 94.06 89 GLU A C 1
ATOM 716 O O . GLU A 1 89 ? -9.302 2.872 3.236 1.00 94.06 89 GLU A O 1
ATOM 721 N N . LEU A 1 90 ? -8.114 1.173 2.385 1.00 93.88 90 LEU A N 1
ATOM 722 C CA . LEU A 1 90 ? -9.276 0.350 2.013 1.00 93.88 90 LEU A CA 1
ATOM 723 C C . LEU A 1 90 ? -9.858 -0.462 3.182 1.00 93.88 90 LEU A C 1
ATOM 725 O O . LEU A 1 90 ? -10.873 -1.131 3.010 1.00 93.88 90 LEU A O 1
ATOM 729 N N . GLY A 1 91 ? -9.232 -0.428 4.362 1.00 91.94 91 GLY A N 1
ATOM 730 C CA . GLY A 1 91 ? -9.664 -1.201 5.530 1.00 91.94 91 GLY A CA 1
ATOM 731 C C . GLY A 1 91 ? -9.169 -2.650 5.552 1.00 91.94 91 GLY A C 1
ATOM 732 O O . GLY A 1 91 ? -9.543 -3.415 6.437 1.00 91.94 91 GLY A O 1
ATOM 733 N N . PHE A 1 92 ? -8.288 -3.043 4.627 1.00 94.88 92 PHE A N 1
ATOM 734 C CA . PHE A 1 92 ? -7.632 -4.353 4.640 1.00 94.88 92 PHE A CA 1
ATOM 735 C C . PHE A 1 92 ? -6.429 -4.356 5.597 1.00 94.88 92 PHE A C 1
ATOM 737 O O . PHE A 1 92 ? -5.287 -4.549 5.171 1.00 94.88 92 PHE A O 1
ATOM 744 N N . PHE A 1 93 ? -6.681 -4.129 6.889 1.00 94.31 93 PHE A N 1
ATOM 745 C CA . PHE A 1 93 ? -5.645 -3.902 7.906 1.00 94.31 93 PHE A CA 1
ATOM 746 C C . PHE A 1 93 ? -4.646 -5.064 8.026 1.00 94.31 93 PHE A C 1
ATOM 748 O O . PHE A 1 93 ? -3.439 -4.840 7.980 1.00 94.31 93 PHE A O 1
ATOM 755 N N . GLU A 1 94 ? -5.124 -6.310 8.051 1.00 93.62 94 GLU A N 1
ATOM 756 C CA . GLU A 1 94 ? -4.265 -7.502 8.139 1.00 93.62 94 GLU A CA 1
ATOM 757 C C . GLU A 1 94 ? -3.307 -7.633 6.942 1.00 93.62 94 GLU A C 1
ATOM 759 O O . GLU A 1 94 ? -2.111 -7.896 7.097 1.00 93.62 94 GLU A O 1
ATOM 764 N N . LYS A 1 95 ? -3.823 -7.411 5.722 1.00 94.69 95 LYS A N 1
ATOM 765 C CA . LYS A 1 95 ? -3.021 -7.464 4.488 1.00 94.69 95 LYS A CA 1
ATOM 766 C C . LYS A 1 95 ? -2.007 -6.323 4.440 1.00 94.69 95 LYS A C 1
ATOM 768 O O . LYS A 1 95 ? -0.873 -6.540 4.007 1.00 94.69 95 LYS A O 1
ATOM 773 N N . ALA A 1 96 ? -2.408 -5.140 4.903 1.00 94.69 96 ALA A N 1
ATOM 774 C CA . ALA A 1 96 ? -1.541 -3.976 4.987 1.00 94.69 96 ALA A CA 1
ATOM 775 C C . ALA A 1 96 ? -0.374 -4.225 5.948 1.00 94.69 96 ALA A C 1
ATOM 777 O O . ALA A 1 96 ? 0.776 -4.019 5.567 1.00 94.69 96 ALA A O 1
ATOM 778 N N . GLU A 1 97 ? -0.642 -4.750 7.150 1.00 94.38 97 GLU A N 1
ATOM 779 C CA . GLU A 1 97 ? 0.410 -5.100 8.108 1.00 94.38 97 GLU A CA 1
ATOM 780 C C . GLU A 1 97 ? 1.397 -6.114 7.535 1.00 94.38 97 GLU A C 1
ATOM 782 O O . GLU A 1 97 ? 2.605 -5.932 7.674 1.00 94.38 97 GLU A O 1
ATOM 787 N N . LYS A 1 98 ? 0.900 -7.178 6.894 1.00 94.88 98 LYS A N 1
ATOM 788 C CA . LYS A 1 98 ? 1.764 -8.198 6.290 1.00 94.88 98 LYS A CA 1
ATOM 789 C C . LYS A 1 98 ? 2.674 -7.586 5.222 1.00 94.88 98 LYS A C 1
ATOM 791 O O . LYS A 1 98 ? 3.885 -7.766 5.275 1.00 94.88 98 LYS A O 1
ATOM 796 N N . THR A 1 99 ? 2.099 -6.804 4.310 1.00 94.00 99 THR A N 1
ATOM 797 C CA . THR A 1 99 ? 2.844 -6.160 3.216 1.00 94.00 99 THR A CA 1
ATOM 798 C C . THR A 1 99 ? 3.889 -5.168 3.742 1.00 94.00 99 THR A C 1
ATOM 800 O O . THR A 1 99 ? 4.995 -5.100 3.212 1.00 94.00 99 THR A O 1
ATOM 803 N N . LEU A 1 100 ? 3.574 -4.407 4.796 1.00 93.56 100 LEU A N 1
ATOM 804 C CA . LEU A 1 100 ? 4.517 -3.465 5.410 1.00 93.56 100 LEU A CA 1
ATOM 805 C C . LEU A 1 100 ? 5.620 -4.178 6.209 1.00 93.56 100 LEU A C 1
ATOM 807 O O . LEU A 1 100 ? 6.762 -3.731 6.176 1.00 93.56 100 LEU A O 1
ATOM 811 N N . LYS A 1 101 ? 5.327 -5.306 6.870 1.00 93.38 101 LYS A N 1
ATOM 812 C CA . LYS A 1 101 ? 6.354 -6.143 7.521 1.00 93.38 101 LYS A CA 1
ATOM 813 C C . LYS A 1 101 ? 7.332 -6.719 6.496 1.00 93.38 101 LYS A C 1
ATOM 815 O O . LYS A 1 101 ? 8.536 -6.577 6.672 1.00 93.38 101 LYS A O 1
ATOM 820 N N . GLU A 1 102 ? 6.824 -7.248 5.382 1.00 91.31 102 GLU A N 1
ATOM 821 C CA . GLU A 1 102 ? 7.659 -7.697 4.257 1.00 91.31 102 GLU A CA 1
ATOM 822 C C . GLU A 1 102 ? 8.513 -6.550 3.679 1.00 91.31 102 GLU A C 1
ATOM 824 O O . GLU A 1 102 ? 9.647 -6.768 3.252 1.00 91.31 102 GLU A O 1
ATOM 829 N N . ALA A 1 1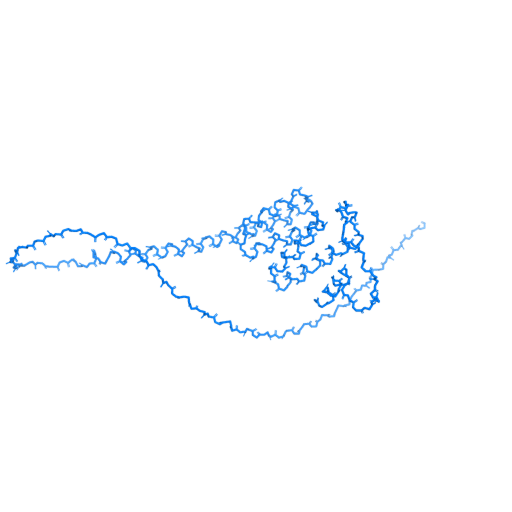03 ? 7.998 -5.314 3.675 1.00 91.12 103 ALA A N 1
ATOM 830 C CA . ALA A 1 103 ? 8.760 -4.142 3.248 1.00 91.12 103 ALA A CA 1
ATOM 831 C C . ALA A 1 103 ? 9.945 -3.846 4.182 1.00 91.12 103 ALA A C 1
ATOM 833 O O . ALA A 1 103 ? 11.031 -3.557 3.690 1.00 91.12 103 ALA A O 1
ATOM 834 N N . ILE A 1 104 ? 9.751 -3.953 5.503 1.00 92.75 104 ILE A N 1
ATOM 835 C CA . ILE A 1 104 ? 10.807 -3.753 6.511 1.00 92.75 104 ILE A CA 1
ATOM 836 C C . ILE A 1 104 ? 11.895 -4.821 6.381 1.00 92.75 104 ILE A C 1
ATOM 838 O O . ILE A 1 104 ? 13.078 -4.498 6.455 1.00 92.75 104 ILE A O 1
ATOM 842 N N . GLU A 1 105 ? 11.503 -6.080 6.176 1.00 90.00 105 GLU A N 1
ATOM 843 C CA . GLU A 1 105 ? 12.445 -7.196 6.020 1.00 90.00 105 GLU A CA 1
ATOM 844 C C . GLU A 1 105 ? 13.338 -7.027 4.788 1.00 90.00 105 GLU A C 1
ATOM 846 O O . GLU A 1 105 ? 14.534 -7.306 4.844 1.00 90.00 105 GLU A O 1
ATOM 851 N N . LYS A 1 106 ? 12.766 -6.548 3.677 1.00 88.19 106 LYS A N 1
ATOM 852 C CA . LYS A 1 106 ? 13.517 -6.300 2.442 1.00 88.19 106 LYS A CA 1
ATOM 853 C C . LYS A 1 106 ? 14.370 -5.036 2.521 1.00 88.19 106 LYS A C 1
ATOM 855 O O . LYS A 1 106 ? 15.488 -5.037 2.013 1.00 88.19 106 LYS A O 1
ATOM 860 N N . HIS A 1 107 ? 13.840 -3.982 3.143 1.00 87.00 107 HIS A N 1
ATOM 861 C CA . HIS A 1 107 ? 14.390 -2.626 3.091 1.00 87.00 107 HIS A CA 1
ATOM 862 C C . HIS A 1 107 ? 14.462 -2.007 4.490 1.00 87.00 107 HIS A C 1
ATOM 864 O O . HIS A 1 107 ? 13.628 -1.174 4.859 1.00 87.00 107 HIS A O 1
ATOM 870 N N . PRO A 1 108 ? 15.478 -2.377 5.290 1.00 87.69 108 PRO A N 1
ATOM 871 C CA . PRO A 1 108 ? 15.587 -1.930 6.677 1.00 87.69 108 PRO A CA 1
ATOM 872 C C . PRO A 1 108 ? 15.855 -0.423 6.813 1.00 87.69 108 PRO A C 1
ATOM 874 O O . PRO A 1 108 ? 15.592 0.149 7.868 1.00 87.69 108 PRO A O 1
ATOM 877 N N . ALA A 1 109 ? 16.346 0.240 5.760 1.00 89.12 109 ALA A N 1
ATOM 878 C CA . ALA A 1 109 ? 16.615 1.679 5.765 1.00 89.12 109 ALA A CA 1
ATOM 879 C C . ALA A 1 109 ? 15.337 2.522 5.929 1.00 89.12 109 ALA A C 1
ATOM 881 O O . ALA A 1 109 ? 15.336 3.522 6.644 1.00 89.12 109 ALA A O 1
ATOM 882 N N . GLU A 1 110 ? 14.232 2.082 5.325 1.00 85.75 110 GLU A N 1
ATOM 883 C CA . GLU A 1 110 ? 12.931 2.761 5.371 1.00 85.75 110 GLU A CA 1
ATOM 884 C C . GLU A 1 110 ? 12.064 2.296 6.557 1.00 85.75 110 GLU A C 1
ATOM 886 O O . GLU A 1 110 ? 10.935 2.762 6.744 1.00 85.75 110 GLU A O 1
ATOM 891 N N . ALA A 1 111 ? 12.581 1.397 7.404 1.00 87.50 111 ALA A N 1
ATOM 892 C CA . ALA A 1 111 ? 11.848 0.835 8.535 1.00 87.50 111 ALA A CA 1
ATOM 893 C C . ALA A 1 111 ? 11.222 1.890 9.470 1.00 87.50 111 ALA A C 1
ATOM 895 O O . ALA A 1 111 ? 10.076 1.687 9.877 1.00 87.50 111 ALA A O 1
ATOM 896 N N . PRO A 1 112 ? 11.872 3.029 9.798 1.00 90.44 112 PRO A N 1
ATOM 897 C CA . PRO A 1 112 ? 11.249 4.054 10.636 1.00 90.44 112 PRO A CA 1
ATOM 898 C C . PRO A 1 112 ? 9.972 4.639 10.017 1.00 90.44 112 PRO A C 1
ATOM 900 O O . PRO A 1 112 ? 8.959 4.762 10.705 1.00 90.44 112 PRO A O 1
ATOM 903 N N . ALA A 1 113 ? 9.991 4.950 8.717 1.00 89.88 113 ALA A N 1
ATOM 904 C CA . ALA A 1 113 ? 8.838 5.503 8.008 1.00 89.88 113 ALA A CA 1
ATOM 905 C C . ALA A 1 113 ? 7.710 4.468 7.868 1.00 89.88 113 ALA A C 1
ATOM 907 O O . ALA A 1 113 ? 6.532 4.785 8.048 1.00 89.88 113 ALA A O 1
ATOM 908 N N . ILE A 1 114 ? 8.070 3.209 7.605 1.00 91.75 114 ILE A N 1
ATOM 909 C CA . ILE A 1 114 ? 7.109 2.107 7.507 1.00 91.75 114 ILE A CA 1
ATOM 910 C C . ILE A 1 114 ? 6.451 1.830 8.867 1.00 91.75 114 ILE A C 1
ATOM 912 O O . ILE A 1 114 ? 5.234 1.658 8.931 1.00 91.75 114 ILE A O 1
ATOM 916 N N . ASN A 1 115 ? 7.221 1.846 9.958 1.00 93.00 115 ASN A N 1
ATOM 917 C CA . ASN A 1 115 ? 6.708 1.636 11.313 1.00 93.00 115 ASN A CA 1
ATOM 918 C C . ASN A 1 115 ? 5.704 2.716 11.734 1.00 93.00 115 ASN A C 1
ATOM 920 O O . ASN A 1 115 ? 4.686 2.386 12.341 1.00 93.00 115 ASN A O 1
ATOM 924 N N . GLN A 1 116 ? 5.940 3.981 11.369 1.00 93.25 116 GLN A N 1
ATOM 925 C CA . GLN A 1 116 ? 4.985 5.068 11.620 1.00 93.25 116 GLN A CA 1
ATOM 926 C C . GLN A 1 116 ? 3.644 4.831 10.908 1.00 93.25 116 GLN A C 1
ATOM 928 O O . GLN A 1 116 ? 2.577 5.018 11.495 1.00 93.25 116 GLN A O 1
ATOM 933 N N . GLU A 1 117 ? 3.673 4.386 9.649 1.00 92.94 117 GLU A N 1
ATOM 934 C CA . GLU A 1 117 ? 2.445 4.061 8.913 1.00 92.94 117 GLU A CA 1
ATOM 935 C C . GLU A 1 117 ? 1.752 2.814 9.495 1.00 92.94 117 GLU A C 1
ATOM 937 O O . GLU A 1 117 ? 0.527 2.778 9.593 1.00 92.94 117 GLU A O 1
ATOM 942 N N . LEU A 1 118 ? 2.516 1.821 9.957 1.00 94.38 118 LEU A N 1
ATOM 943 C CA . LEU A 1 118 ? 1.983 0.621 10.607 1.00 94.38 118 LEU A CA 1
ATOM 944 C C . LEU A 1 118 ? 1.266 0.974 11.922 1.00 94.38 118 LEU A C 1
ATOM 946 O O . LEU A 1 118 ? 0.150 0.514 12.168 1.00 94.38 118 LEU A O 1
ATOM 950 N N . GLU A 1 119 ? 1.849 1.851 12.739 1.00 94.75 119 GLU A N 1
ATOM 951 C CA . GLU A 1 119 ? 1.200 2.357 13.951 1.00 94.75 119 GLU A CA 1
ATOM 952 C C . GLU A 1 119 ? -0.101 3.106 13.630 1.00 94.75 119 GLU A C 1
ATOM 954 O O . GLU A 1 119 ? -1.134 2.856 14.257 1.00 94.75 119 GLU A O 1
ATOM 959 N N . ARG A 1 120 ? -0.094 3.955 12.596 1.00 94.56 120 ARG A N 1
ATOM 960 C CA . ARG A 1 120 ? -1.300 4.647 12.123 1.00 94.56 120 ARG A CA 1
ATOM 961 C C . ARG A 1 120 ? -2.402 3.666 11.713 1.00 94.56 120 ARG A C 1
ATOM 963 O O . ARG A 1 120 ? -3.570 3.878 12.044 1.00 94.56 120 ARG A O 1
ATOM 970 N N . ILE A 1 121 ? -2.050 2.600 10.995 1.00 94.62 121 ILE A N 1
ATOM 971 C CA . ILE A 1 121 ? -2.989 1.555 10.566 1.00 94.62 121 ILE A CA 1
ATOM 972 C C . ILE A 1 121 ? -3.592 0.834 11.779 1.00 94.62 121 ILE A C 1
ATOM 974 O O . ILE A 1 121 ? -4.812 0.693 11.848 1.00 94.62 121 ILE A O 1
ATOM 978 N N . ARG A 1 122 ? -2.776 0.475 12.777 1.00 93.94 122 ARG A N 1
ATOM 979 C CA . ARG A 1 122 ? -3.246 -0.150 14.029 1.00 93.94 122 ARG A CA 1
ATOM 980 C C . ARG A 1 122 ? -4.206 0.733 14.814 1.00 93.94 122 ARG A C 1
ATOM 982 O O . ARG A 1 122 ? -5.184 0.245 15.379 1.00 93.94 122 ARG A O 1
ATOM 989 N N . GLN A 1 123 ? -3.945 2.038 14.861 1.00 95.00 123 GLN A N 1
ATOM 990 C CA . GLN A 1 123 ? -4.850 2.990 15.505 1.00 95.00 123 GLN A CA 1
ATOM 991 C C . GLN A 1 123 ? -6.207 3.026 14.789 1.00 95.00 123 GLN A C 1
ATOM 993 O O . GLN A 1 123 ? -7.243 2.896 15.445 1.00 95.00 123 GLN A O 1
ATOM 998 N N . LYS A 1 124 ? -6.212 3.104 13.450 1.00 93.44 124 LYS A N 1
ATOM 999 C CA . LYS A 1 124 ? -7.446 3.041 12.649 1.00 93.44 124 LYS A CA 1
ATOM 1000 C C . LYS A 1 124 ? -8.208 1.736 12.870 1.00 93.44 124 LYS A C 1
ATOM 1002 O O . LYS A 1 124 ? -9.419 1.771 13.080 1.00 93.44 124 LYS A O 1
ATOM 1007 N N . GLU A 1 125 ? -7.519 0.599 12.869 1.00 94.31 125 GLU A N 1
ATOM 1008 C CA . GLU A 1 125 ? -8.130 -0.706 13.131 1.00 94.31 125 GLU A CA 1
ATOM 1009 C C . GLU A 1 125 ? -8.798 -0.740 14.512 1.00 94.31 125 GLU A C 1
ATOM 1011 O O . GLU A 1 125 ? -9.965 -1.116 14.638 1.00 94.31 125 GLU A O 1
ATOM 1016 N N . LYS A 1 126 ? -8.100 -0.265 15.551 1.00 95.38 126 LYS A N 1
ATOM 1017 C CA . LYS A 1 126 ? -8.637 -0.183 16.914 1.00 95.38 126 LYS A CA 1
ATOM 1018 C C . LYS A 1 126 ? -9.879 0.704 16.991 1.00 95.38 126 LYS A C 1
ATOM 1020 O O . LYS A 1 126 ? -10.824 0.366 17.702 1.00 95.38 126 LYS A O 1
ATOM 1025 N N . GLU A 1 127 ? -9.904 1.826 16.275 1.00 94.50 127 GLU A N 1
ATOM 1026 C CA . GLU A 1 127 ? -11.080 2.697 16.208 1.00 94.50 127 GLU A CA 1
ATOM 1027 C C . GLU A 1 127 ? -12.262 2.031 15.506 1.00 94.50 127 GLU A C 1
ATOM 1029 O O . GLU A 1 127 ? -13.389 2.112 16.001 1.00 94.50 127 GLU A O 1
ATOM 1034 N N . VAL A 1 128 ? -12.021 1.368 14.372 1.00 93.12 128 VAL A N 1
ATOM 1035 C CA . VAL A 1 128 ? -13.053 0.626 13.637 1.00 93.12 128 VAL A CA 1
ATOM 1036 C C . VAL A 1 128 ? -13.615 -0.489 14.511 1.00 93.12 128 VAL A C 1
ATOM 1038 O O . VAL A 1 128 ? -14.834 -0.588 14.653 1.00 93.12 128 VAL A O 1
ATOM 1041 N N . LYS A 1 129 ? -12.745 -1.249 15.182 1.00 94.25 129 LYS A N 1
ATOM 1042 C CA . LYS A 1 129 ? -13.134 -2.305 16.117 1.00 94.25 129 LYS A CA 1
ATOM 1043 C C . LYS A 1 129 ? -13.942 -1.756 17.290 1.00 94.25 129 LYS A C 1
ATOM 1045 O O . LYS A 1 129 ? -15.044 -2.221 17.539 1.00 94.25 129 LYS A O 1
ATOM 1050 N N . LYS A 1 130 ? -13.485 -0.684 17.944 1.00 95.62 130 LYS A N 1
ATOM 1051 C CA . LYS A 1 130 ? -14.222 -0.046 19.051 1.00 95.62 130 LYS A CA 1
ATOM 1052 C C . LYS A 1 130 ? -15.601 0.455 18.616 1.00 95.62 130 LYS A C 1
ATOM 1054 O O . LYS A 1 130 ? -16.567 0.328 19.370 1.00 95.62 130 LYS A O 1
ATOM 1059 N N . LYS A 1 131 ? -15.708 1.043 17.419 1.00 94.44 131 LYS A N 1
ATOM 1060 C CA . LYS A 1 131 ? -16.988 1.485 16.842 1.00 94.44 131 LYS A CA 1
ATOM 1061 C C . LYS A 1 131 ? -17.897 0.292 16.558 1.00 94.44 131 LYS A C 1
ATOM 1063 O O . LYS A 1 131 ? -19.089 0.378 16.840 1.00 94.44 131 LYS A O 1
ATOM 1068 N N . HIS A 1 132 ? -17.347 -0.797 16.031 1.00 92.69 132 HIS A N 1
ATOM 1069 C CA . HIS A 1 132 ? -18.080 -2.037 15.802 1.00 92.69 132 HIS A CA 1
ATOM 1070 C C . HIS A 1 132 ? -18.590 -2.633 17.125 1.00 92.69 132 HIS A C 1
ATOM 1072 O O . HIS A 1 132 ? -19.796 -2.800 17.283 1.00 92.69 132 HIS A O 1
ATOM 1078 N N . ASP A 1 133 ? -17.717 -2.804 18.118 1.00 94.19 133 ASP A N 1
ATOM 1079 C CA . ASP A 1 133 ? -18.056 -3.333 19.445 1.00 94.19 133 ASP A CA 1
ATOM 1080 C C . ASP A 1 133 ? -19.114 -2.472 20.157 1.00 94.19 133 ASP A C 1
ATOM 1082 O O . ASP A 1 133 ? -20.052 -2.987 20.765 1.00 94.19 133 ASP A O 1
ATOM 1086 N N . SER A 1 134 ? -19.008 -1.140 20.053 1.00 93.81 134 SER A N 1
ATOM 1087 C CA . SER A 1 134 ? -19.982 -0.211 20.649 1.00 93.81 134 SER A CA 1
ATOM 1088 C C . SER A 1 134 ? -21.358 -0.311 19.984 1.00 93.81 134 SER A C 1
ATOM 1090 O O . SER A 1 134 ? -22.375 -0.276 20.678 1.00 93.81 134 SER A O 1
ATOM 1092 N N . LYS A 1 135 ? -21.403 -0.466 18.652 1.00 93.75 135 LYS A N 1
ATOM 1093 C CA . LYS A 1 135 ? -22.653 -0.683 17.904 1.00 93.75 135 LYS A CA 1
ATOM 1094 C C . LYS A 1 135 ? -23.297 -2.017 18.273 1.00 93.75 135 LYS A C 1
ATOM 1096 O O . LYS A 1 135 ? -24.499 -2.049 18.518 1.00 93.75 135 LYS A O 1
ATOM 1101 N N . MET A 1 136 ? -22.497 -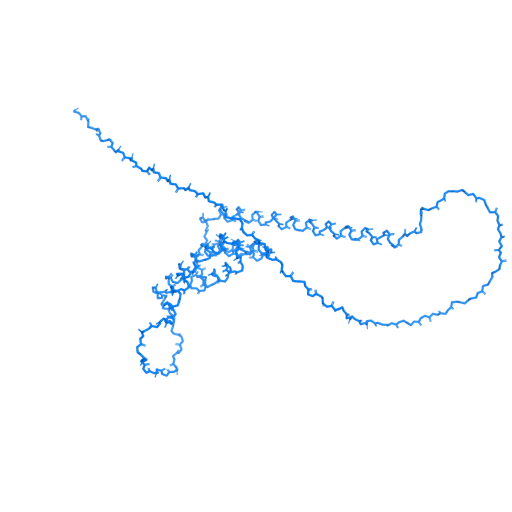3.078 18.382 1.00 92.00 136 MET A N 1
ATOM 1102 C CA . MET A 1 136 ? -22.967 -4.395 18.816 1.00 92.00 136 MET A CA 1
ATOM 1103 C C . MET A 1 136 ? -23.536 -4.333 20.233 1.00 92.00 136 MET A C 1
ATOM 1105 O O . MET A 1 136 ? -24.660 -4.764 20.463 1.00 92.00 136 MET A O 1
ATOM 1109 N N . ARG A 1 137 ? -22.830 -3.705 21.180 1.00 92.25 137 ARG A N 1
ATOM 1110 C CA . ARG A 1 137 ? -23.340 -3.524 22.546 1.00 92.25 137 ARG A CA 1
ATOM 1111 C C . ARG A 1 137 ? -24.676 -2.775 22.576 1.00 92.25 137 ARG A C 1
ATOM 1113 O O . ARG A 1 137 ? -25.571 -3.188 23.303 1.00 92.25 137 ARG A O 1
ATOM 1120 N N . GLY A 1 138 ? -24.818 -1.705 21.791 1.00 92.81 138 GLY A N 1
ATOM 1121 C CA . GLY A 1 138 ? -26.073 -0.954 21.692 1.00 92.81 138 GLY A CA 1
ATOM 1122 C C . GLY A 1 138 ? -27.228 -1.785 21.127 1.00 92.81 138 GLY A C 1
ATOM 1123 O O . GLY A 1 138 ? -28.342 -1.712 21.641 1.00 92.81 138 GLY A O 1
ATOM 1124 N N . PHE A 1 139 ? -26.953 -2.612 20.116 1.00 91.38 139 PHE A N 1
ATOM 1125 C CA . PHE A 1 139 ? -27.924 -3.550 19.552 1.00 91.38 139 PHE A CA 1
ATOM 1126 C C . PHE A 1 139 ? -28.380 -4.593 20.589 1.00 91.38 139 PHE A C 1
ATOM 1128 O O . PHE A 1 139 ? -29.578 -4.732 20.823 1.00 91.38 139 PHE A O 1
ATOM 1135 N N . LEU A 1 140 ? -27.438 -5.232 21.298 1.00 88.00 140 LEU A N 1
ATOM 1136 C CA . LEU A 1 140 ? -27.737 -6.240 22.327 1.00 88.00 140 LEU A CA 1
ATOM 1137 C C . LEU A 1 140 ? -28.504 -5.660 23.528 1.00 88.00 140 LEU A C 1
ATOM 1139 O O . LEU A 1 140 ? -29.381 -6.319 24.082 1.00 88.00 140 LEU A O 1
ATOM 1143 N N . SER A 1 141 ? -28.180 -4.436 23.961 1.00 85.62 141 SER A N 1
ATOM 1144 C CA . SER A 1 141 ? -28.908 -3.782 25.058 1.00 85.62 141 SER A CA 1
ATOM 1145 C C . SER A 1 141 ? -30.357 -3.471 24.677 1.00 85.62 141 SER A C 1
ATOM 1147 O O . SER A 1 141 ? -31.249 -3.712 25.482 1.00 85.62 141 SER A O 1
ATOM 1149 N N . ARG A 1 142 ? -30.604 -3.018 23.441 1.00 79.75 142 ARG A N 1
ATOM 1150 C CA . ARG A 1 142 ? -31.959 -2.732 22.951 1.00 79.75 142 ARG A CA 1
ATOM 1151 C C . ARG A 1 142 ? -32.826 -3.989 22.867 1.00 79.75 142 ARG A C 1
ATOM 1153 O O . ARG A 1 142 ? -34.006 -3.935 23.186 1.00 79.75 142 ARG A O 1
ATOM 1160 N N . GLU A 1 143 ? -32.256 -5.110 22.444 1.00 75.00 143 GLU A N 1
ATOM 1161 C CA . GLU A 1 143 ? -32.982 -6.380 22.358 1.00 75.00 143 GLU A CA 1
ATOM 1162 C C . GLU A 1 143 ? -33.324 -6.944 23.742 1.00 75.00 143 GLU A C 1
ATO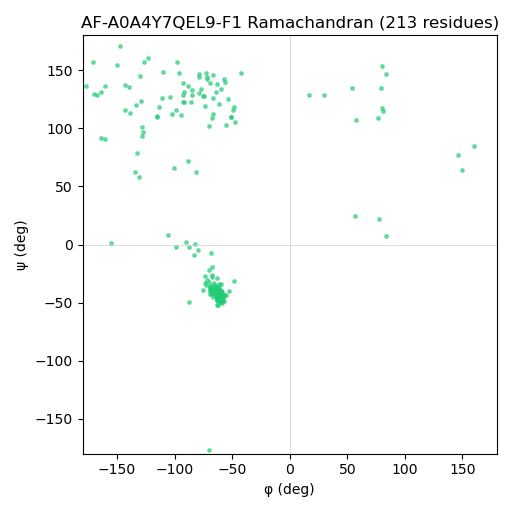M 1164 O O . GLU A 1 143 ? -34.424 -7.452 23.957 1.00 75.00 143 GLU A O 1
ATOM 1169 N N . LYS A 1 144 ? -32.436 -6.751 24.724 1.00 73.94 144 LYS A N 1
ATOM 1170 C CA . LYS A 1 144 ? -32.714 -7.107 26.119 1.00 73.94 144 LYS A CA 1
ATOM 1171 C C . LYS A 1 144 ? -33.906 -6.335 26.701 1.00 73.94 144 LYS A C 1
ATOM 1173 O O . LYS A 1 144 ? -34.688 -6.931 27.436 1.00 73.94 144 LYS A O 1
ATOM 1178 N N . ASP A 1 145 ? -34.061 -5.057 26.356 1.00 68.81 145 ASP A N 1
ATOM 1179 C CA . ASP A 1 145 ? -35.200 -4.240 26.803 1.00 68.81 145 ASP A CA 1
ATOM 1180 C C . ASP A 1 145 ? -36.522 -4.680 26.144 1.00 68.81 145 ASP A C 1
ATOM 1182 O O . ASP A 1 145 ? -37.576 -4.624 26.772 1.00 68.81 145 ASP A O 1
ATOM 1186 N N . ILE A 1 146 ? -36.474 -5.179 24.901 1.00 70.94 146 ILE A N 1
ATOM 1187 C CA . IL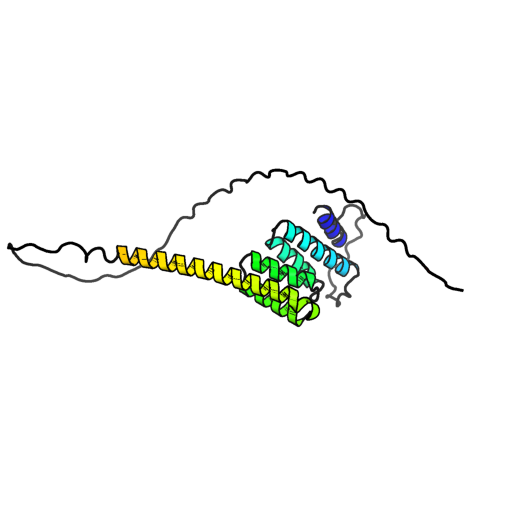E A 1 146 ? -37.648 -5.709 24.180 1.00 70.94 146 ILE A CA 1
ATOM 1188 C C . ILE A 1 146 ? -38.076 -7.078 24.728 1.00 70.94 146 ILE A C 1
ATOM 1190 O O . ILE A 1 146 ? -39.263 -7.386 24.754 1.00 70.94 146 ILE A O 1
ATOM 1194 N N . LEU A 1 147 ? -37.124 -7.894 25.189 1.00 66.38 147 LEU A N 1
ATOM 1195 C CA . LEU A 1 147 ? -37.386 -9.222 25.754 1.00 66.38 147 LEU A CA 1
ATOM 1196 C C . LEU A 1 147 ? -37.801 -9.187 27.239 1.00 66.38 147 LEU A C 1
ATOM 1198 O O . LEU A 1 147 ? -38.192 -10.222 27.776 1.00 66.38 147 LEU A O 1
ATOM 1202 N N . GLN A 1 148 ? -37.720 -8.033 27.917 1.00 55.69 148 GLN A N 1
ATOM 1203 C CA . GLN A 1 148 ? -38.109 -7.876 29.329 1.00 55.69 148 GLN A CA 1
ATOM 1204 C C . GLN A 1 148 ? -39.032 -6.663 29.597 1.00 55.69 148 GLN A C 1
ATOM 1206 O O . GLN A 1 148 ? -38.690 -5.822 30.433 1.00 55.69 148 GLN A O 1
ATOM 1211 N N . PRO A 1 149 ? -40.219 -6.551 28.967 1.00 52.66 149 PRO A N 1
ATOM 1212 C CA . PRO A 1 149 ? -41.167 -5.485 29.307 1.00 52.66 149 PRO A CA 1
ATOM 1213 C C . PRO A 1 149 ? -41.820 -5.677 30.696 1.00 52.66 149 PRO A C 1
ATOM 1215 O O . PRO A 1 149 ? -42.226 -4.707 31.334 1.00 52.66 149 PRO A O 1
ATOM 1218 N N . GLU A 1 150 ? -41.852 -6.903 31.226 1.00 48.91 150 GLU A N 1
ATOM 1219 C CA . GLU A 1 150 ? -42.650 -7.280 32.403 1.00 48.91 150 GLU A CA 1
ATOM 1220 C C . GLU A 1 150 ? -41.819 -7.341 33.711 1.00 48.91 150 GLU A C 1
ATOM 1222 O O . GLU A 1 150 ? -41.618 -8.415 34.274 1.00 48.91 150 GLU A O 1
ATOM 1227 N N . SER A 1 151 ? -41.266 -6.239 34.236 1.00 53.44 151 SER A N 1
ATOM 1228 C CA . SER A 1 151 ? -40.788 -6.274 35.648 1.00 53.44 151 SER A CA 1
ATOM 1229 C C . SER A 1 151 ? -40.708 -4.945 36.399 1.00 53.44 151 SER A C 1
ATOM 1231 O O . SER A 1 151 ? -40.315 -4.932 37.566 1.00 53.44 151 SER A O 1
ATOM 1233 N N . LYS A 1 152 ? -41.090 -3.813 35.795 1.00 48.12 152 LYS A N 1
ATOM 1234 C CA . LYS A 1 152 ? -41.054 -2.512 36.484 1.00 48.12 152 LYS A CA 1
ATOM 1235 C C . LYS A 1 152 ? -42.327 -1.700 36.275 1.00 48.12 152 LYS A C 1
ATOM 1237 O O . LYS A 1 152 ? -42.283 -0.591 35.756 1.00 48.12 152 LYS A O 1
ATOM 1242 N N . ALA A 1 153 ? -43.450 -2.233 36.744 1.00 42.97 153 ALA A N 1
ATOM 1243 C CA . ALA A 1 153 ? -44.623 -1.429 37.061 1.00 42.97 153 ALA A CA 1
ATOM 1244 C C . ALA A 1 153 ? -45.200 -1.821 38.435 1.00 42.97 153 ALA A C 1
ATOM 1246 O O . ALA A 1 153 ? -45.646 -2.944 38.641 1.00 42.97 153 ALA A O 1
ATOM 1247 N N . SER A 1 154 ? -45.231 -0.826 39.328 1.00 35.41 154 SER A N 1
ATOM 1248 C CA . SER A 1 154 ? -46.093 -0.651 40.512 1.00 35.41 154 SER A CA 1
ATOM 1249 C C . SER A 1 154 ? -45.786 -1.373 41.840 1.00 35.41 154 SER A C 1
ATOM 1251 O O . SER A 1 154 ? -45.860 -2.589 41.982 1.00 35.41 154 SER A O 1
ATOM 1253 N N . HIS A 1 155 ? -45.527 -0.538 42.855 1.00 35.31 155 HIS A N 1
ATOM 1254 C CA . HIS A 1 155 ? -45.874 -0.767 44.258 1.00 35.31 155 HIS A CA 1
ATOM 1255 C C . HIS A 1 155 ? -47.370 -0.447 44.482 1.00 35.31 155 HIS A C 1
ATOM 1257 O O . HIS A 1 155 ? -47.872 0.499 43.879 1.00 35.31 155 HIS A O 1
ATOM 1263 N N . SER A 1 156 ? -47.985 -1.213 45.400 1.00 36.44 156 SER A N 1
ATOM 1264 C CA . SER A 1 156 ? -49.187 -0.954 46.232 1.00 36.44 156 SER A CA 1
ATOM 1265 C C . SER A 1 156 ? -50.518 -0.609 45.540 1.00 36.44 156 SER A C 1
ATOM 1267 O O . SER A 1 156 ? -50.715 0.518 45.105 1.00 36.44 156 SER A O 1
ATOM 1269 N N . ASP A 1 157 ? -51.487 -1.534 45.525 1.00 34.75 157 ASP A N 1
ATOM 1270 C CA . ASP A 1 157 ? -52.474 -1.694 46.610 1.00 34.75 157 ASP A CA 1
ATOM 1271 C C . ASP A 1 157 ? -53.437 -2.886 46.370 1.00 34.75 157 ASP A C 1
ATOM 1273 O O . ASP A 1 157 ? -53.914 -3.126 45.269 1.00 34.75 157 ASP A O 1
ATOM 1277 N N . THR A 1 158 ? -53.654 -3.636 47.456 1.00 32.25 158 THR A N 1
ATOM 1278 C CA . THR A 1 158 ? -54.804 -4.452 47.919 1.00 32.25 158 THR A CA 1
ATOM 1279 C C . THR A 1 158 ? -55.801 -5.147 46.951 1.00 32.25 158 THR A C 1
ATOM 1281 O O . THR A 1 158 ? -56.454 -4.535 46.118 1.00 32.25 158 THR A O 1
ATOM 1284 N N . ALA A 1 159 ? -55.985 -6.455 47.198 1.00 33.59 159 ALA A N 1
ATOM 1285 C CA . ALA A 1 159 ? -56.931 -7.444 46.629 1.00 33.59 159 ALA A CA 1
ATOM 1286 C C . ALA A 1 159 ? -58.427 -7.216 47.049 1.00 33.59 159 ALA A C 1
ATOM 1288 O O . ALA A 1 159 ? -58.636 -6.295 47.840 1.00 33.59 159 ALA A O 1
ATOM 1289 N N . PRO A 1 160 ? -59.455 -8.052 46.688 1.00 50.22 160 PRO A N 1
ATOM 1290 C CA . PRO A 1 160 ? -59.389 -9.381 46.041 1.00 50.22 160 PRO A CA 1
ATOM 1291 C C . PRO A 1 160 ? -60.524 -9.822 45.058 1.00 50.22 160 PRO A C 1
ATOM 1293 O O . PRO A 1 160 ? -61.627 -9.292 45.044 1.00 50.22 160 PRO A O 1
ATOM 1296 N N . ALA A 1 161 ? -60.234 -10.955 44.394 1.00 35.03 161 ALA A N 1
ATOM 1297 C CA . ALA A 1 161 ? -61.119 -12.087 44.044 1.00 35.03 161 ALA A CA 1
ATOM 1298 C C . ALA A 1 161 ? -62.067 -12.027 42.824 1.00 35.03 161 ALA A C 1
ATOM 1300 O O . ALA A 1 161 ? -63.113 -11.402 42.884 1.00 35.03 161 ALA A O 1
ATOM 1301 N N . GLU A 1 162 ? -61.794 -12.892 41.830 1.00 32.03 162 GLU A N 1
ATOM 1302 C CA . GLU A 1 162 ? -62.733 -13.937 41.365 1.00 32.03 162 GLU A CA 1
ATOM 1303 C C . GLU A 1 162 ? -61.980 -15.051 40.587 1.00 32.03 162 GLU A C 1
ATOM 1305 O O . GLU A 1 162 ? -61.081 -14.772 39.796 1.00 32.03 162 GLU A O 1
ATOM 1310 N N . LYS A 1 163 ? -62.304 -16.326 40.852 1.00 43.81 163 LYS A N 1
ATOM 1311 C CA . LYS A 1 163 ? -61.899 -17.546 40.104 1.00 43.81 163 LYS A CA 1
ATOM 1312 C C . LYS A 1 163 ? -63.156 -18.086 39.398 1.00 43.81 163 LYS A C 1
ATOM 1314 O O . LYS A 1 163 ? -64.222 -17.924 39.993 1.00 43.81 163 LYS A O 1
ATOM 1319 N N . PRO A 1 164 ? -63.088 -18.741 38.215 1.00 44.41 164 PRO A N 1
ATOM 1320 C CA . PRO A 1 164 ? -62.751 -20.188 38.099 1.00 44.41 164 PRO A CA 1
ATOM 1321 C C . PRO A 1 164 ? -61.888 -20.542 36.850 1.00 44.41 164 PRO A C 1
ATOM 1323 O O . PRO A 1 164 ? -61.983 -19.879 35.830 1.00 44.41 164 PRO A O 1
ATOM 1326 N N . GLU A 1 165 ? -60.854 -21.396 36.940 1.00 47.75 165 GLU A N 1
ATOM 1327 C CA . GLU A 1 165 ? -60.789 -22.871 36.699 1.00 47.75 165 GLU A CA 1
ATOM 1328 C C . GLU A 1 165 ? -60.696 -23.338 35.208 1.00 47.75 165 GLU A C 1
ATOM 1330 O O . GLU A 1 165 ? -61.029 -22.568 34.314 1.00 47.75 165 GLU A O 1
ATOM 1335 N N . PRO A 1 166 ? -60.114 -24.528 34.895 1.00 58.53 166 PRO A N 1
ATOM 1336 C CA . PRO A 1 166 ? -58.988 -24.648 33.949 1.00 58.53 166 PRO A CA 1
ATOM 1337 C C . PRO A 1 166 ? -59.231 -25.601 32.756 1.00 58.53 166 PRO A C 1
ATOM 1339 O O . PRO A 1 166 ? -60.030 -26.524 32.873 1.00 58.53 166 PRO A O 1
ATOM 1342 N N . ALA A 1 167 ? -58.466 -25.492 31.653 1.00 38.50 167 ALA A N 1
ATOM 1343 C CA . ALA A 1 167 ? -58.208 -26.639 30.758 1.00 38.50 167 ALA A CA 1
ATOM 1344 C C . ALA A 1 167 ? -57.122 -26.419 29.679 1.00 38.50 167 ALA A C 1
ATOM 1346 O O . ALA A 1 167 ? -57.234 -25.530 28.843 1.00 38.50 167 ALA A O 1
ATOM 1347 N N . LYS A 1 168 ? -56.203 -27.397 29.647 1.00 39.41 168 LYS A N 1
ATOM 1348 C CA . LYS A 1 168 ? -55.491 -28.012 28.506 1.00 39.41 168 LYS A CA 1
ATOM 1349 C C . LYS A 1 168 ? -54.326 -27.281 27.825 1.00 39.41 168 LYS A C 1
ATOM 1351 O O . LYS A 1 168 ? -54.485 -26.374 27.020 1.00 39.41 168 LYS A O 1
ATOM 1356 N N . ILE A 1 169 ? -53.153 -27.851 28.097 1.00 46.59 169 ILE A N 1
ATOM 1357 C CA . ILE A 1 169 ? -51.927 -27.813 27.303 1.00 46.59 169 ILE A CA 1
ATOM 1358 C C . ILE A 1 169 ? -51.962 -29.054 26.397 1.00 46.59 169 ILE A C 1
ATOM 1360 O O . ILE A 1 169 ? -52.151 -30.156 26.910 1.00 46.59 169 ILE A O 1
ATOM 1364 N N . GLU A 1 170 ? -51.760 -28.882 25.093 1.00 41.72 170 GLU A N 1
ATOM 1365 C CA . GLU A 1 170 ? -51.228 -29.925 24.209 1.00 41.72 170 GLU A CA 1
ATOM 1366 C C . GLU A 1 170 ? -50.078 -29.337 23.387 1.00 41.72 170 GLU A C 1
ATOM 1368 O O . GLU A 1 170 ? -50.031 -28.145 23.084 1.00 41.72 170 GLU A O 1
ATOM 1373 N N . GLU A 1 171 ? -49.108 -30.205 23.147 1.00 41.34 171 GLU A N 1
ATOM 1374 C CA . GLU A 1 171 ? -47.726 -29.949 22.777 1.00 41.34 171 GLU A CA 1
ATOM 1375 C C . GLU A 1 171 ? -47.475 -30.071 21.258 1.00 41.34 171 GLU A C 1
ATOM 1377 O O . GLU A 1 171 ? -48.127 -30.858 20.580 1.00 41.34 171 GLU A O 1
ATOM 1382 N N . VAL A 1 172 ? -46.399 -29.401 20.816 1.00 39.44 172 VAL A N 1
ATOM 1383 C CA . VAL A 1 172 ? -45.394 -29.863 19.825 1.00 39.44 172 VAL A CA 1
ATOM 1384 C C . VAL A 1 172 ? -45.697 -29.808 18.313 1.00 39.44 172 VAL A C 1
ATOM 1386 O O . VAL A 1 172 ? -46.703 -30.293 17.810 1.00 39.44 172 VAL A O 1
ATOM 1389 N N . GLY A 1 173 ? -44.686 -29.304 17.586 1.00 34.56 173 GLY A N 1
ATOM 1390 C CA . GLY A 1 173 ? -44.442 -29.465 16.142 1.00 34.56 173 GLY A CA 1
ATOM 1391 C C . GLY A 1 173 ? -43.793 -28.205 15.553 1.00 34.56 173 GLY A C 1
ATOM 1392 O O . GLY A 1 173 ? -44.504 -27.274 15.205 1.00 34.56 173 GLY A O 1
ATOM 1393 N N . SER A 1 174 ? -42.490 -27.980 15.756 1.00 36.62 174 SER A N 1
ATOM 1394 C CA . SER A 1 174 ? -41.363 -28.290 14.845 1.00 36.62 174 SER A CA 1
ATOM 1395 C C . SER A 1 174 ? -41.456 -27.738 13.414 1.00 36.62 174 SER A C 1
ATOM 1397 O O . SER A 1 174 ? -42.447 -27.946 12.721 1.00 36.62 174 SER A O 1
ATOM 1399 N N . ASP A 1 175 ? -40.310 -27.183 13.001 1.00 34.88 175 ASP A N 1
ATOM 1400 C CA . ASP A 1 175 ? -39.804 -26.978 11.636 1.00 34.88 175 ASP A CA 1
ATOM 1401 C C . ASP A 1 175 ? -40.295 -25.730 10.886 1.00 34.88 175 ASP A C 1
ATOM 1403 O O . ASP A 1 175 ? -41.453 -25.346 10.966 1.00 34.88 175 ASP A O 1
ATOM 1407 N N . ASN A 1 176 ? -39.527 -25.075 10.020 1.00 35.38 176 ASN A N 1
ATOM 1408 C CA . ASN A 1 176 ? -38.105 -24.762 9.851 1.00 35.38 176 ASN A CA 1
ATOM 1409 C C . ASN A 1 176 ? -38.098 -23.742 8.676 1.00 35.38 176 ASN A C 1
ATOM 1411 O O . ASN A 1 176 ? -39.056 -23.701 7.910 1.00 35.38 176 ASN A O 1
ATOM 1415 N N . GLU A 1 177 ? -37.052 -22.921 8.576 1.00 39.75 177 GLU A N 1
ATOM 1416 C CA . GLU A 1 177 ? -36.551 -22.178 7.396 1.00 39.75 177 GLU A CA 1
ATOM 1417 C C . GLU A 1 177 ? -37.444 -21.979 6.143 1.00 39.75 177 GLU A C 1
ATOM 1419 O O . GLU A 1 177 ? -37.832 -22.928 5.476 1.00 39.75 177 GLU A O 1
ATOM 1424 N N . GLU A 1 178 ? -37.571 -20.729 5.677 1.00 39.47 178 GLU A N 1
ATOM 1425 C CA . GLU A 1 178 ? -36.831 -20.316 4.472 1.00 39.47 178 GLU A CA 1
ATOM 1426 C C . GLU A 1 178 ? -36.844 -18.790 4.265 1.00 39.47 178 GLU A C 1
ATOM 1428 O O . GLU A 1 178 ? -37.865 -18.102 4.285 1.00 39.47 178 GLU A O 1
ATOM 1433 N N . ASP A 1 179 ? -35.627 -18.296 4.073 1.00 42.69 179 ASP A N 1
ATOM 1434 C CA . ASP A 1 179 ? -35.196 -16.947 3.744 1.00 42.69 179 ASP A CA 1
ATOM 1435 C C . ASP A 1 179 ? -35.601 -16.548 2.313 1.00 42.69 179 ASP A C 1
ATOM 1437 O O . ASP A 1 179 ? -35.451 -17.328 1.370 1.00 42.69 179 ASP A O 1
ATOM 1441 N N . LYS A 1 180 ? -36.058 -15.301 2.140 1.00 38.25 180 LYS A N 1
ATOM 1442 C CA . LYS A 1 180 ? -35.878 -14.526 0.900 1.00 38.25 180 LYS A CA 1
ATOM 1443 C C . LYS A 1 180 ? -36.141 -13.043 1.148 1.00 38.25 180 LYS A C 1
ATOM 1445 O O . LYS A 1 180 ? -37.250 -12.530 1.005 1.00 38.25 180 LYS A O 1
ATOM 1450 N N . SER A 1 181 ? -35.068 -12.339 1.480 1.00 36.09 181 SER A N 1
ATOM 1451 C CA . SER A 1 181 ? -34.996 -10.875 1.448 1.00 36.09 181 SER A CA 1
ATOM 1452 C C . SER A 1 181 ? -34.835 -10.362 0.001 1.00 36.09 181 SER A C 1
ATOM 1454 O O . SER A 1 181 ? -33.967 -10.873 -0.710 1.00 36.09 181 SER A O 1
ATOM 1456 N N . PRO A 1 182 ? -35.575 -9.333 -0.467 1.00 44.59 182 PRO A N 1
ATOM 1457 C CA . PRO A 1 182 ? -35.292 -8.686 -1.744 1.00 44.59 182 PRO A CA 1
ATOM 1458 C C . PRO A 1 182 ? -34.355 -7.479 -1.571 1.00 44.59 182 PRO A C 1
ATOM 1460 O O . PRO A 1 182 ? -34.573 -6.592 -0.745 1.00 44.59 182 PRO A O 1
ATOM 1463 N N . VAL A 1 183 ? -33.319 -7.445 -2.409 1.00 43.91 183 VAL A N 1
ATOM 1464 C CA . VAL A 1 183 ? -32.350 -6.353 -2.577 1.00 43.91 183 VAL A CA 1
ATOM 1465 C C . VAL A 1 183 ? -33.059 -5.095 -3.099 1.00 43.91 183 VAL A C 1
ATOM 1467 O O . VAL A 1 183 ? -33.786 -5.166 -4.089 1.00 43.91 183 VAL A O 1
ATOM 1470 N N . LYS A 1 184 ? -32.819 -3.930 -2.479 1.00 41.66 184 LYS A N 1
ATOM 1471 C CA . LYS A 1 184 ? -33.123 -2.620 -3.077 1.00 41.66 184 LYS A CA 1
ATOM 1472 C C . LYS A 1 184 ? -31.839 -1.850 -3.353 1.00 41.66 184 LYS A C 1
ATOM 1474 O O . LYS A 1 184 ? -31.080 -1.524 -2.446 1.00 41.66 184 LYS A O 1
ATOM 1479 N N . GLU A 1 185 ? -31.655 -1.576 -4.637 1.00 44.22 185 GLU A N 1
ATOM 1480 C CA . GLU A 1 185 ? -30.708 -0.639 -5.224 1.00 44.22 185 GLU A CA 1
ATOM 1481 C C . GLU A 1 185 ? -30.899 0.772 -4.651 1.00 44.22 185 GLU A C 1
ATOM 1483 O O . GLU A 1 185 ? -32.026 1.257 -4.524 1.00 44.22 185 GLU A O 1
ATOM 1488 N N . THR A 1 186 ? -29.799 1.477 -4.387 1.00 39.22 186 THR A N 1
ATOM 1489 C CA . THR A 1 186 ? -29.817 2.930 -4.179 1.00 39.22 186 THR A CA 1
ATOM 1490 C C . THR A 1 186 ? -28.768 3.599 -5.054 1.00 39.22 186 THR A C 1
ATOM 1492 O O . THR A 1 186 ? -27.588 3.258 -5.013 1.00 39.22 186 THR A O 1
ATOM 1495 N N . LYS A 1 187 ? -29.263 4.543 -5.862 1.00 41.84 187 LYS A N 1
ATOM 1496 C CA . LYS A 1 187 ? -28.552 5.413 -6.801 1.00 41.84 187 LYS A CA 1
ATOM 1497 C C . LYS A 1 187 ? -27.462 6.239 -6.112 1.00 41.84 187 LYS A C 1
ATOM 1499 O O . LYS A 1 187 ? -27.669 6.751 -5.017 1.00 41.84 187 LYS A O 1
ATOM 1504 N N . HIS A 1 188 ? -26.348 6.421 -6.815 1.00 37.88 188 HIS A N 1
ATOM 1505 C CA . HIS A 1 188 ? -25.323 7.407 -6.489 1.00 37.88 188 HIS A CA 1
ATOM 1506 C C . HIS A 1 188 ? -25.756 8.802 -6.954 1.00 37.88 188 HIS A C 1
ATOM 1508 O O . HIS A 1 188 ? -26.153 8.975 -8.106 1.00 37.88 188 HIS A O 1
ATOM 1514 N N . GLU A 1 189 ? -25.652 9.778 -6.056 1.00 42.34 189 GLU A N 1
ATOM 1515 C CA . GLU A 1 189 ? -25.827 11.205 -6.324 1.00 42.34 189 GLU A CA 1
ATOM 1516 C C . GLU A 1 189 ? -24.439 11.865 -6.362 1.00 42.34 189 GLU A C 1
ATOM 1518 O O . GLU A 1 189 ? -23.602 11.649 -5.480 1.00 42.34 189 GLU A O 1
ATOM 1523 N N . GLU A 1 190 ? -24.163 12.580 -7.452 1.00 46.34 190 GLU A N 1
ATOM 1524 C CA . GLU A 1 190 ? -22.876 13.193 -7.781 1.00 46.34 190 GLU A CA 1
ATOM 1525 C C . GLU A 1 190 ? -22.613 14.437 -6.918 1.00 46.34 190 GLU A C 1
ATOM 1527 O O . GLU A 1 190 ? -23.425 15.359 -6.868 1.00 46.34 190 GLU A O 1
ATOM 1532 N N . ALA A 1 191 ? -21.448 14.494 -6.266 1.00 43.84 191 ALA A N 1
ATOM 1533 C CA . ALA A 1 191 ? -21.002 15.674 -5.531 1.00 43.84 191 ALA A CA 1
ATOM 1534 C C . ALA A 1 191 ? -20.146 16.590 -6.423 1.00 43.84 191 ALA A C 1
ATOM 1536 O O . ALA A 1 191 ? -19.114 16.192 -6.967 1.00 43.84 191 ALA A O 1
ATOM 1537 N N . LYS A 1 192 ? -20.620 17.831 -6.530 1.00 44.09 192 LYS A N 1
ATOM 1538 C CA . LYS A 1 192 ? -20.054 19.001 -7.208 1.00 44.09 192 LYS A CA 1
ATOM 1539 C C . LYS A 1 192 ? -18.676 19.377 -6.637 1.00 44.09 192 LYS A C 1
ATOM 1541 O O . LYS A 1 192 ? -18.507 19.434 -5.423 1.00 44.09 192 LYS A O 1
ATOM 1546 N N . ILE A 1 193 ? -17.709 19.635 -7.518 1.00 46.00 193 ILE A N 1
ATOM 1547 C CA . ILE A 1 193 ? -16.353 20.100 -7.185 1.00 46.00 193 ILE A CA 1
ATOM 1548 C C . ILE A 1 193 ? -16.358 21.633 -7.245 1.00 46.00 193 ILE A C 1
ATOM 1550 O O . ILE A 1 193 ? -16.715 22.191 -8.280 1.00 46.00 193 ILE A O 1
ATOM 1554 N N . GLU A 1 194 ? -15.989 22.294 -6.147 1.00 50.06 194 GLU A N 1
ATOM 1555 C CA . GLU A 1 194 ? -15.596 23.708 -6.142 1.00 50.06 194 GLU A CA 1
ATOM 1556 C C . GLU A 1 194 ? -14.108 23.813 -6.499 1.00 50.06 194 GLU A C 1
ATOM 1558 O O . GLU A 1 194 ? -13.269 23.099 -5.943 1.00 50.06 194 GLU A O 1
ATOM 1563 N N . GLU A 1 195 ? -13.811 24.667 -7.476 1.00 50.84 195 GLU A N 1
ATOM 1564 C CA . GLU A 1 195 ? -12.462 25.054 -7.879 1.00 50.84 195 GLU A CA 1
ATOM 1565 C C . GLU A 1 195 ? -11.898 26.030 -6.838 1.00 50.84 195 GLU A C 1
ATOM 1567 O O . GLU A 1 195 ? -12.552 27.007 -6.476 1.00 50.84 195 GLU A O 1
ATOM 1572 N N . VAL A 1 196 ? -10.699 25.735 -6.334 1.00 55.06 196 VAL A N 1
ATOM 1573 C CA . VAL A 1 196 ? -9.900 26.664 -5.530 1.00 55.06 196 VAL A CA 1
ATOM 1574 C C . VAL A 1 196 ? -8.652 26.964 -6.344 1.00 55.06 196 VAL A C 1
ATOM 1576 O O . VAL A 1 196 ? -7.829 26.073 -6.575 1.00 55.06 196 VAL A O 1
ATOM 1579 N N . ASP A 1 197 ? -8.584 28.201 -6.822 1.00 48.00 197 ASP A N 1
ATOM 1580 C CA . ASP A 1 197 ? -7.413 28.816 -7.430 1.00 48.00 197 ASP A CA 1
ATOM 1581 C C . ASP A 1 197 ? -6.400 29.142 -6.326 1.00 48.00 197 ASP A C 1
ATOM 1583 O O . ASP A 1 197 ? -6.699 29.922 -5.424 1.00 48.00 197 ASP A O 1
ATOM 1587 N N . ASP A 1 198 ? -5.208 28.552 -6.399 1.00 46.38 198 ASP A N 1
ATOM 1588 C CA . ASP A 1 198 ? -4.053 28.977 -5.608 1.00 46.38 198 ASP A CA 1
ATOM 1589 C C . ASP A 1 198 ? -2.865 29.177 -6.559 1.00 46.38 198 ASP A C 1
ATOM 1591 O O . ASP A 1 198 ? -2.231 28.225 -7.028 1.00 46.38 198 ASP A O 1
ATOM 1595 N N . ASP A 1 199 ? -2.623 30.453 -6.862 1.00 43.03 199 ASP A N 1
ATOM 1596 C CA . ASP A 1 199 ? -1.422 30.993 -7.489 1.00 43.03 199 ASP A CA 1
ATOM 1597 C C . ASP A 1 199 ? -0.196 30.724 -6.600 1.00 43.03 199 ASP A C 1
ATOM 1599 O O . ASP A 1 199 ? -0.115 31.174 -5.456 1.00 43.03 199 ASP A O 1
ATOM 1603 N N . ASP A 1 200 ? 0.784 30.005 -7.144 1.00 48.66 200 ASP A N 1
ATOM 1604 C CA . ASP A 1 200 ? 2.049 29.670 -6.490 1.00 48.66 200 ASP A CA 1
ATOM 1605 C C . ASP A 1 200 ? 3.179 30.081 -7.453 1.00 48.66 200 ASP A C 1
ATOM 1607 O O . ASP A 1 200 ? 3.552 29.323 -8.352 1.00 48.66 200 ASP A O 1
ATOM 1611 N N . GLU A 1 201 ? 3.713 31.300 -7.306 1.00 56.62 201 GLU A N 1
ATOM 1612 C CA . GLU A 1 201 ? 4.946 31.723 -7.985 1.00 56.62 201 GLU A CA 1
ATOM 1613 C C . GLU A 1 201 ? 6.047 32.001 -6.954 1.00 56.62 201 GLU A C 1
ATOM 1615 O O . GLU A 1 201 ? 6.009 32.942 -6.159 1.00 56.62 201 GLU A O 1
ATOM 1620 N N . LYS A 1 202 ? 7.029 31.096 -6.958 1.00 47.66 202 LYS A N 1
ATOM 1621 C CA . LYS A 1 202 ? 8.276 31.148 -6.197 1.00 47.66 202 LYS A CA 1
ATOM 1622 C C . LYS A 1 202 ? 9.355 31.805 -7.042 1.00 47.66 202 LYS A C 1
ATOM 1624 O O . LYS A 1 202 ? 9.561 31.365 -8.165 1.00 47.66 202 LYS A O 1
ATOM 1629 N N . ASP A 1 203 ? 10.165 32.663 -6.429 1.00 41.66 203 ASP A N 1
ATOM 1630 C CA . ASP A 1 203 ? 11.497 32.980 -6.948 1.00 41.66 203 ASP A CA 1
ATOM 1631 C C . ASP A 1 203 ? 12.544 33.076 -5.828 1.00 41.66 203 ASP A C 1
ATOM 1633 O O . ASP A 1 203 ? 12.514 33.965 -4.978 1.00 41.66 203 ASP A O 1
ATOM 1637 N N . ALA A 1 204 ? 13.488 32.131 -5.840 1.00 46.81 204 ALA A N 1
ATOM 1638 C CA . ALA A 1 204 ? 14.858 32.267 -5.333 1.00 46.81 204 ALA A CA 1
ATOM 1639 C C . ALA A 1 204 ? 15.696 31.111 -5.910 1.00 46.81 204 ALA A C 1
ATOM 1641 O O . ALA A 1 204 ? 15.279 29.952 -5.817 1.00 46.81 204 ALA A O 1
ATOM 1642 N N . PRO A 1 205 ? 16.889 31.383 -6.475 1.00 48.22 205 PRO A N 1
ATOM 1643 C CA . PRO A 1 205 ? 18.095 31.126 -5.678 1.00 48.22 205 PRO A CA 1
ATOM 1644 C C . PRO A 1 205 ? 19.290 32.054 -5.986 1.00 48.22 205 PRO A C 1
ATOM 1646 O O . PRO A 1 205 ? 19.489 32.517 -7.104 1.00 48.22 205 PRO A O 1
ATOM 1649 N N . GLY A 1 206 ? 20.177 32.232 -5.003 1.00 38.84 206 GLY A N 1
ATOM 1650 C CA . GLY A 1 206 ? 21.488 32.847 -5.218 1.00 38.84 206 GLY A CA 1
ATOM 1651 C C . GLY A 1 206 ? 22.469 32.523 -4.095 1.00 38.84 206 GLY A C 1
ATOM 1652 O O . GLY A 1 206 ? 22.539 33.249 -3.109 1.00 38.84 206 GLY A O 1
ATOM 1653 N N . SER A 1 207 ? 23.238 31.436 -4.232 1.00 40.06 207 SER A N 1
ATOM 1654 C CA . SER A 1 207 ? 24.392 31.153 -3.369 1.00 40.06 207 SER A CA 1
ATOM 1655 C C . SER A 1 207 ? 25.670 31.682 -4.024 1.00 40.06 207 SER A C 1
ATOM 1657 O O . SER A 1 207 ? 26.121 31.139 -5.031 1.00 40.06 207 SER A O 1
ATOM 1659 N N . SER A 1 208 ? 26.274 32.724 -3.455 1.00 45.97 208 SER A N 1
ATOM 1660 C CA . SER A 1 208 ? 27.606 33.201 -3.840 1.00 45.97 208 SER A CA 1
ATOM 1661 C C . SER A 1 208 ? 28.663 32.672 -2.869 1.00 45.97 208 SER A C 1
ATOM 1663 O O . SER A 1 208 ? 28.669 33.023 -1.687 1.00 45.97 208 SER A O 1
ATOM 1665 N N . SER A 1 209 ? 29.575 31.853 -3.385 1.00 47.31 209 SER A N 1
ATOM 1666 C CA . SER A 1 209 ? 30.816 31.417 -2.746 1.00 47.31 209 SER A CA 1
ATOM 1667 C C . SER A 1 209 ? 31.785 32.591 -2.558 1.00 47.31 209 SER A C 1
ATOM 1669 O O . SER A 1 209 ? 32.142 33.253 -3.532 1.00 47.31 209 SER A O 1
ATOM 1671 N N . LYS A 1 210 ? 32.260 32.826 -1.330 1.00 51.59 210 LYS A N 1
ATOM 1672 C CA . LYS A 1 210 ? 33.411 33.697 -1.046 1.00 51.59 210 LYS A CA 1
ATOM 1673 C C . LYS A 1 210 ? 34.643 32.837 -0.766 1.00 51.59 210 LYS A C 1
ATOM 1675 O O . LYS A 1 210 ? 34.706 32.158 0.253 1.00 51.59 210 LYS A O 1
ATOM 1680 N N . SER A 1 211 ? 35.615 32.895 -1.668 1.00 47.78 211 SER A N 1
ATOM 1681 C CA . SER A 1 211 ? 36.998 32.458 -1.467 1.00 47.78 211 SER A CA 1
ATOM 1682 C C . SER A 1 211 ? 37.802 33.600 -0.836 1.00 47.78 211 SER A C 1
ATOM 1684 O O . SER A 1 211 ? 37.866 34.687 -1.410 1.00 47.78 211 SER A O 1
ATOM 1686 N N . ALA A 1 212 ? 38.409 33.358 0.325 1.00 55.78 212 ALA A N 1
ATOM 1687 C CA . ALA A 1 212 ? 39.336 34.273 0.985 1.00 55.78 212 ALA A CA 1
ATOM 1688 C C . ALA A 1 212 ? 40.756 33.687 0.940 1.00 55.78 212 ALA A C 1
ATOM 1690 O O . ALA A 1 212 ? 40.977 32.552 1.355 1.00 55.78 212 ALA A O 1
ATOM 1691 N N . ILE A 1 213 ? 41.692 34.479 0.423 1.00 43.59 213 ILE A N 1
ATOM 1692 C CA . ILE A 1 213 ? 43.147 34.290 0.504 1.00 43.59 213 ILE A CA 1
ATOM 1693 C C . ILE A 1 213 ? 43.638 35.141 1.684 1.00 43.59 213 ILE A C 1
ATOM 1695 O O . ILE A 1 213 ? 43.093 36.232 1.882 1.00 43.59 213 ILE A O 1
ATOM 1699 N N . PRO A 1 214 ? 44.694 34.731 2.404 1.00 67.94 214 PRO A N 1
ATOM 1700 C CA . PRO A 1 214 ? 45.601 35.733 2.946 1.00 67.94 214 PRO A CA 1
ATOM 1701 C C . PRO A 1 214 ? 47.073 35.498 2.577 1.00 67.94 214 PRO A C 1
ATOM 1703 O O . PRO A 1 214 ? 47.485 34.403 2.195 1.00 67.94 214 PRO A O 1
ATOM 1706 N N . VAL A 1 215 ? 47.774 36.629 2.657 1.00 63.34 215 VAL A N 1
ATOM 1707 C CA . VAL A 1 215 ? 49.154 36.983 2.288 1.00 63.34 215 VAL A CA 1
ATOM 1708 C C . VAL A 1 215 ? 50.184 36.396 3.245 1.00 63.34 215 VAL A C 1
ATOM 1710 O O . VAL A 1 215 ? 49.871 36.331 4.455 1.00 63.34 215 VAL A O 1
#

Secondary structure (DSSP, 8-state):
-HHHHHHHHHHTT-SS-------PPS----------HHHHHHHHHHHHHHHHHHHTT-HHHHHHHHHHHHHH-TT-HHHHHHHHHHHHHTT-HHHHHHHHHHHHHH-GGGHHHHHHHHHHHHHHHHHHHHHHHHHHHHHHHHHHHHH--TT-----------------------------PPP---PPPPPPPPP--------------------